Protein AF-A0A365T4R6-F1 (afdb_monomer)

Structure (mmCIF, N/CA/C/O backbone):
data_AF-A0A365T4R6-F1
#
_entry.id   AF-A0A365T4R6-F1
#
loop_
_atom_site.group_PDB
_atom_site.id
_atom_site.type_symbol
_atom_site.label_atom_id
_atom_site.label_alt_id
_atom_site.label_comp_id
_atom_site.label_asym_id
_atom_site.label_entity_id
_atom_site.label_seq_id
_atom_site.pdbx_PDB_ins_code
_atom_site.Cartn_x
_atom_site.Cartn_y
_atom_site.Cartn_z
_atom_site.occupancy
_atom_site.B_iso_or_equiv
_atom_site.auth_seq_id
_atom_site.auth_comp_id
_atom_site.auth_asym_id
_atom_site.auth_atom_id
_atom_site.pdbx_PDB_model_num
ATOM 1 N N . MET A 1 1 ? -22.643 12.247 -14.124 1.00 43.69 1 MET A N 1
ATOM 2 C CA . MET A 1 1 ? -21.397 11.846 -14.804 1.00 43.69 1 MET A CA 1
ATOM 3 C C . MET A 1 1 ? -21.036 10.498 -14.197 1.00 43.69 1 MET A C 1
ATOM 5 O O . MET A 1 1 ? -21.522 10.281 -13.088 1.00 43.69 1 MET A O 1
ATOM 9 N N . PRO A 1 2 ? -20.369 9.561 -14.893 1.00 51.09 2 PRO A N 1
ATOM 10 C CA . PRO A 1 2 ? -19.789 8.433 -14.162 1.00 51.09 2 PRO A CA 1
ATOM 11 C C . PRO A 1 2 ? -18.925 9.00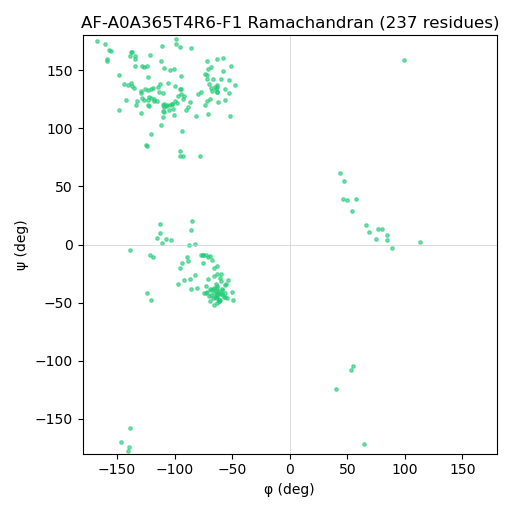8 -13.030 1.00 51.09 2 PRO A C 1
ATOM 13 O O . PRO A 1 2 ? -18.380 10.102 -13.190 1.00 51.09 2 PRO A O 1
ATOM 16 N N . SER A 1 3 ? -18.948 8.373 -11.867 1.00 62.91 3 SER A N 1
ATOM 17 C CA . SER A 1 3 ? -18.068 8.731 -10.763 1.00 62.91 3 SER A CA 1
ATOM 18 C C . SER A 1 3 ? -16.630 8.503 -11.218 1.00 62.91 3 SER A C 1
ATOM 20 O O . SER A 1 3 ? -16.310 7.429 -11.712 1.00 62.91 3 SER A O 1
ATOM 22 N N . GLU A 1 4 ? -15.808 9.548 -11.166 1.00 84.69 4 GLU A N 1
ATOM 23 C CA . GLU A 1 4 ? -14.372 9.439 -11.432 1.00 84.69 4 GLU A CA 1
ATOM 24 C C . GLU A 1 4 ? -13.727 8.833 -10.179 1.00 84.69 4 GLU A C 1
ATOM 26 O O . GLU A 1 4 ? -14.040 9.262 -9.065 1.00 84.69 4 GLU A O 1
ATOM 31 N N . THR A 1 5 ? -12.899 7.802 -10.365 1.00 95.81 5 THR A N 1
ATOM 32 C CA . THR A 1 5 ? -12.085 7.206 -9.300 1.00 95.81 5 THR A CA 1
ATOM 33 C C . THR A 1 5 ? -10.691 7.807 -9.409 1.00 95.81 5 THR A C 1
ATOM 35 O O . THR A 1 5 ? -10.061 7.702 -10.460 1.00 95.81 5 THR A O 1
ATOM 38 N N . GLU A 1 6 ? -10.210 8.448 -8.350 1.00 96.88 6 GLU A N 1
ATOM 39 C CA . GLU A 1 6 ? -8.909 9.126 -8.346 1.00 96.88 6 GLU A CA 1
ATOM 40 C C . GLU A 1 6 ? -8.033 8.575 -7.222 1.00 96.88 6 GLU A C 1
ATOM 42 O O . GLU A 1 6 ? -8.478 8.435 -6.084 1.00 96.88 6 GLU A O 1
ATOM 47 N N . LEU A 1 7 ? -6.781 8.265 -7.547 1.00 98.19 7 LEU A N 1
ATOM 48 C CA . LEU A 1 7 ? -5.735 7.918 -6.595 1.00 98.19 7 LEU A CA 1
ATOM 49 C C . LEU A 1 7 ? -4.843 9.135 -6.354 1.00 98.19 7 LEU A C 1
ATOM 51 O O . LEU A 1 7 ? -4.435 9.778 -7.315 1.00 98.19 7 LEU A O 1
ATOM 55 N N . GLU A 1 8 ? -4.481 9.416 -5.104 1.00 98.50 8 GLU A N 1
ATOM 56 C CA . GLU A 1 8 ? -3.468 10.420 -4.745 1.00 98.50 8 GLU A CA 1
ATOM 57 C C . GLU A 1 8 ? -2.302 9.745 -4.018 1.00 98.50 8 GLU A C 1
ATOM 59 O O . GLU A 1 8 ? -2.503 9.071 -3.005 1.00 98.50 8 GLU A O 1
ATOM 64 N N . TYR A 1 9 ? -1.086 9.908 -4.541 1.00 98.69 9 TYR A N 1
ATOM 65 C CA . TYR A 1 9 ? 0.110 9.234 -4.036 1.00 98.69 9 TYR A CA 1
ATOM 66 C C . TYR A 1 9 ? 0.874 10.094 -3.024 1.00 98.69 9 TYR A C 1
ATOM 68 O O . TYR A 1 9 ? 1.151 11.267 -3.268 1.00 98.69 9 TYR A O 1
ATOM 76 N N . TYR A 1 10 ? 1.271 9.502 -1.898 1.00 98.44 10 TYR A N 1
ATOM 77 C CA . TYR A 1 10 ? 1.966 10.187 -0.799 1.00 98.44 10 TYR A CA 1
ATOM 78 C C . TYR A 1 10 ? 3.436 9.761 -0.645 1.00 98.44 10 TYR A C 1
ATOM 80 O O . TYR A 1 10 ? 4.159 10.284 0.207 1.00 98.44 10 TYR A O 1
ATOM 88 N N . GLY A 1 11 ? 3.908 8.861 -1.509 1.00 97.44 11 GLY A N 1
ATOM 89 C CA . GLY A 1 11 ? 5.263 8.323 -1.481 1.00 97.44 11 GLY A CA 1
ATOM 90 C C . GLY A 1 11 ? 5.349 6.954 -0.809 1.00 97.44 11 GLY A C 1
ATOM 91 O O . GLY A 1 11 ? 4.503 6.568 -0.002 1.00 97.44 11 GLY A O 1
ATOM 92 N N . LEU A 1 12 ? 6.419 6.229 -1.137 1.00 96.81 12 LEU A N 1
ATOM 93 C CA . LEU A 1 12 ? 6.651 4.854 -0.709 1.00 96.81 12 LEU A CA 1
ATOM 94 C C . LEU A 1 12 ? 5.448 3.952 -1.051 1.00 96.81 12 LEU A C 1
ATOM 96 O O . LEU A 1 12 ? 5.225 3.668 -2.223 1.00 96.81 12 LEU A O 1
ATOM 100 N N . SER A 1 13 ? 4.671 3.521 -0.062 1.00 97.50 13 SER A N 1
ATOM 101 C CA . SER A 1 13 ? 3.485 2.673 -0.232 1.00 97.50 13 SER A CA 1
ATOM 102 C C . SER A 1 13 ? 2.180 3.364 0.177 1.00 97.50 13 SER A C 1
ATOM 104 O O . SER A 1 13 ? 1.127 2.733 0.161 1.00 97.50 13 SER A O 1
ATOM 106 N N . SER A 1 14 ? 2.239 4.655 0.520 1.00 98.56 14 SER A N 1
ATOM 107 C CA . SER A 1 14 ? 1.108 5.426 1.034 1.00 98.56 14 SER A CA 1
ATOM 108 C C . SER A 1 14 ? 0.351 6.122 -0.097 1.00 98.56 14 SER A C 1
ATOM 110 O O . SER A 1 14 ? 0.942 6.829 -0.920 1.00 98.56 14 SER A O 1
ATOM 112 N N . PHE A 1 15 ? -0.965 5.931 -0.147 1.00 98.81 15 PHE A N 1
ATOM 113 C CA . PHE A 1 15 ? -1.849 6.580 -1.119 1.00 98.81 15 PHE A CA 1
ATOM 114 C C . PHE A 1 15 ? -3.297 6.593 -0.628 1.00 98.81 15 PHE A C 1
ATOM 116 O O . PHE A 1 15 ? -3.693 5.777 0.207 1.00 98.81 15 PHE A O 1
ATOM 123 N N . SER A 1 16 ? -4.107 7.508 -1.158 1.00 98.75 16 SER A N 1
ATOM 124 C CA . SER A 1 16 ? -5.562 7.476 -0.986 1.00 98.75 16 SER A CA 1
ATOM 125 C C . SER A 1 16 ? -6.272 7.180 -2.298 1.00 98.75 16 SER A C 1
ATOM 127 O O . SER A 1 16 ? -5.707 7.374 -3.373 1.00 98.75 16 SER A O 1
ATOM 129 N N . ILE A 1 17 ? -7.507 6.692 -2.195 1.00 98.50 17 ILE A N 1
ATOM 130 C CA . ILE A 1 17 ? -8.412 6.524 -3.330 1.00 98.50 17 ILE A CA 1
ATOM 131 C C . ILE A 1 17 ? -9.734 7.198 -2.988 1.00 98.50 17 ILE A C 1
ATOM 133 O O . ILE A 1 17 ? -10.346 6.885 -1.966 1.00 98.50 17 ILE A O 1
ATOM 137 N N . GLU A 1 18 ? -10.187 8.093 -3.853 1.00 97.19 18 GLU A N 1
ATOM 138 C CA . GLU A 1 18 ? -11.506 8.708 -3.789 1.00 97.19 18 GLU A CA 1
ATOM 139 C C . GLU A 1 18 ? -12.420 8.046 -4.827 1.00 97.19 18 GLU A C 1
ATOM 141 O O . GLU A 1 18 ? -12.139 8.071 -6.026 1.00 97.19 18 GLU A O 1
ATOM 146 N N . HIS A 1 19 ? -13.526 7.454 -4.369 1.00 96.06 19 HIS A N 1
ATOM 147 C CA . HIS A 1 19 ? -14.593 6.928 -5.219 1.00 96.06 19 HIS A CA 1
ATOM 148 C C . HIS A 1 19 ? -15.955 7.373 -4.684 1.00 96.06 19 HIS A C 1
ATOM 150 O O . HIS A 1 19 ? -16.340 7.055 -3.561 1.00 96.06 19 HIS A O 1
ATOM 156 N N . GLU A 1 20 ? -16.716 8.103 -5.498 1.00 91.88 20 GLU A N 1
ATOM 157 C CA . GLU A 1 20 ? -18.012 8.673 -5.110 1.00 91.88 20 GLU A CA 1
ATOM 158 C C . GLU A 1 20 ? -17.958 9.548 -3.846 1.00 91.88 20 GLU A C 1
ATOM 160 O O . GLU A 1 20 ? -17.565 10.708 -3.924 1.00 91.88 20 GLU A O 1
ATOM 165 N N . ASN A 1 21 ? -18.430 9.035 -2.707 1.00 90.38 21 ASN A N 1
ATOM 166 C CA . ASN A 1 21 ? -18.401 9.733 -1.419 1.00 90.38 21 ASN A CA 1
ATOM 167 C C . ASN A 1 21 ? -17.445 9.055 -0.431 1.00 90.38 21 ASN A C 1
ATOM 169 O O . ASN A 1 21 ? -17.456 9.425 0.740 1.00 90.38 21 ASN A O 1
ATOM 173 N N . THR A 1 22 ? -16.652 8.094 -0.908 1.00 96.06 22 THR A N 1
ATOM 174 C CA . THR A 1 22 ? -15.808 7.243 -0.084 1.00 96.06 22 THR A CA 1
ATOM 175 C C . THR A 1 22 ? -14.343 7.477 -0.368 1.00 96.06 22 THR A C 1
ATOM 177 O O . THR A 1 22 ? -13.875 7.355 -1.500 1.00 96.06 22 THR A O 1
ATOM 180 N N . ARG A 1 23 ? -13.619 7.818 0.700 1.00 98.19 23 ARG A N 1
ATOM 181 C CA . ARG A 1 23 ? -12.174 8.023 0.690 1.00 98.19 23 ARG A CA 1
ATOM 182 C C . ARG A 1 23 ? -11.504 6.885 1.447 1.00 98.19 23 ARG A C 1
ATOM 184 O O . ARG A 1 23 ? -11.694 6.731 2.658 1.00 98.19 23 ARG A O 1
ATOM 191 N N . LEU A 1 24 ? -10.739 6.083 0.719 1.00 98.69 24 LEU A N 1
ATOM 192 C CA . LEU A 1 24 ? -9.891 5.027 1.257 1.00 98.69 24 LEU A CA 1
ATOM 193 C C . LEU A 1 24 ? -8.481 5.581 1.461 1.00 98.69 24 LEU A C 1
ATOM 195 O O . LEU A 1 24 ? -8.011 6.380 0.655 1.00 98.69 24 LEU A O 1
ATOM 199 N N . LEU A 1 25 ? -7.789 5.132 2.500 1.00 98.88 25 LEU A N 1
ATOM 200 C CA . LEU A 1 25 ? -6.374 5.418 2.727 1.00 98.88 25 LEU A CA 1
ATOM 201 C C . LEU A 1 25 ? -5.619 4.104 2.910 1.00 98.88 25 LEU A C 1
ATOM 203 O O . LEU A 1 25 ? -6.074 3.231 3.645 1.00 98.88 25 LEU A O 1
ATOM 207 N N . VAL A 1 26 ? -4.478 3.953 2.253 1.00 98.94 26 VAL A N 1
ATOM 208 C CA . VAL A 1 26 ? -3.687 2.722 2.274 1.00 98.94 26 VAL A CA 1
ATOM 209 C C . VAL A 1 26 ? -2.299 3.015 2.833 1.00 98.94 26 VAL A C 1
ATOM 211 O O . VAL A 1 26 ? -1.690 4.006 2.444 1.00 98.94 26 VAL A O 1
ATOM 214 N N . ASP A 1 27 ? -1.836 2.160 3.750 1.00 98.75 27 ASP A N 1
ATOM 215 C CA . ASP A 1 27 ? -0.492 2.165 4.348 1.00 98.75 27 ASP A CA 1
ATOM 216 C C . ASP A 1 27 ? 0.021 3.572 4.760 1.00 98.75 27 ASP A C 1
ATOM 218 O O . ASP A 1 27 ? 1.017 4.064 4.224 1.00 98.75 27 ASP A O 1
ATOM 222 N N . PRO A 1 28 ? -0.660 4.268 5.695 1.00 98.12 28 PRO A N 1
ATOM 223 C CA . PRO A 1 28 ? -0.487 5.703 5.909 1.00 98.12 28 PRO A CA 1
ATOM 224 C C . PRO A 1 28 ? 0.776 6.073 6.702 1.00 98.12 28 PRO A C 1
ATOM 226 O O . PRO A 1 28 ? 0.691 6.456 7.865 1.00 98.12 28 PRO A O 1
ATOM 229 N N . TRP A 1 29 ? 1.952 6.036 6.079 1.00 97.69 29 TRP A N 1
ATOM 230 C CA . TRP A 1 29 ? 3.171 6.659 6.615 1.00 97.69 29 TRP A CA 1
ATOM 231 C C . TRP A 1 29 ? 3.325 8.079 6.053 1.00 97.69 29 TRP A C 1
ATOM 233 O O . TRP A 1 29 ? 3.734 8.266 4.909 1.00 97.69 29 TRP A O 1
ATOM 243 N N . LEU A 1 30 ? 2.906 9.081 6.832 1.00 97.81 30 LEU A N 1
ATOM 244 C CA . LEU A 1 30 ? 2.581 10.425 6.341 1.00 97.81 30 LEU A CA 1
ATOM 245 C C . LEU A 1 30 ? 3.361 11.539 7.042 1.00 97.81 30 LEU A C 1
ATOM 247 O O . LEU A 1 30 ? 3.786 12.478 6.381 1.00 97.81 30 LEU A O 1
ATOM 251 N N . THR A 1 31 ? 3.538 11.481 8.364 1.00 96.81 31 THR A N 1
ATOM 252 C CA . THR A 1 31 ? 4.076 12.632 9.124 1.00 96.81 31 THR A CA 1
ATOM 253 C C . THR A 1 31 ? 5.582 12.585 9.375 1.00 96.81 31 THR A C 1
ATOM 255 O O . THR A 1 31 ? 6.198 13.609 9.673 1.00 96.81 31 THR A O 1
ATOM 258 N N . GLU A 1 32 ? 6.186 11.403 9.278 1.00 95.50 32 GLU A N 1
ATOM 259 C CA . GLU A 1 32 ? 7.628 11.201 9.438 1.00 95.50 32 GLU A CA 1
ATOM 260 C C . GLU A 1 32 ? 8.444 11.413 8.147 1.00 95.50 32 GLU A C 1
ATOM 262 O O . GLU A 1 32 ? 9.548 11.962 8.251 1.00 95.50 32 GLU A O 1
ATOM 267 N N . PRO A 1 33 ? 7.974 11.017 6.944 1.00 95.31 33 PRO A N 1
ATOM 268 C CA . PRO A 1 33 ? 8.766 11.182 5.731 1.00 95.31 33 PRO A CA 1
ATOM 269 C C . PRO A 1 33 ? 9.017 12.647 5.362 1.00 95.31 33 PRO A C 1
ATOM 271 O O . PRO A 1 33 ? 8.105 13.464 5.323 1.00 95.31 33 PRO A O 1
ATOM 274 N N . GLU A 1 34 ? 10.256 12.983 4.995 1.00 94.31 34 GLU A N 1
ATOM 275 C CA . GLU A 1 34 ? 10.647 14.368 4.673 1.00 94.31 34 GLU A CA 1
ATOM 276 C C . GLU A 1 34 ? 10.180 14.850 3.281 1.00 94.31 34 GLU A C 1
ATOM 278 O O . GLU A 1 34 ? 10.345 16.026 2.952 1.00 94.31 34 GLU A O 1
ATOM 283 N N . TRP A 1 35 ? 9.650 13.958 2.435 1.00 95.19 35 TRP A N 1
ATOM 284 C CA . TRP A 1 35 ? 9.220 14.277 1.063 1.00 95.19 35 TRP A CA 1
ATOM 285 C C . TRP A 1 35 ? 7.767 14.742 0.953 1.00 95.19 35 TRP A C 1
ATOM 287 O O . TRP A 1 35 ? 7.371 15.226 -0.107 1.00 95.19 35 TRP A O 1
ATOM 297 N N . ILE A 1 36 ? 6.986 14.610 2.022 1.00 95.31 36 ILE A N 1
ATOM 298 C CA . ILE A 1 36 ? 5.586 15.019 2.075 1.00 95.31 36 ILE A CA 1
ATOM 299 C C . ILE A 1 36 ? 5.375 16.016 3.221 1.00 95.31 36 ILE A C 1
ATOM 301 O O . ILE A 1 36 ? 6.023 15.937 4.259 1.00 95.31 36 ILE A O 1
ATOM 305 N N . ASP A 1 37 ? 4.495 16.994 3.003 1.00 95.12 37 ASP A N 1
ATOM 306 C CA . ASP A 1 37 ? 4.140 18.030 3.980 1.00 95.12 37 ASP A CA 1
ATOM 307 C C . ASP A 1 37 ? 2.619 18.017 4.167 1.00 95.12 37 ASP A C 1
ATOM 309 O O . ASP A 1 37 ? 1.889 18.717 3.464 1.00 95.12 37 ASP A O 1
ATOM 313 N N . VAL A 1 38 ? 2.151 17.143 5.061 1.00 96.50 38 VAL A N 1
ATOM 314 C CA . VAL A 1 38 ? 0.733 16.949 5.400 1.00 96.50 38 VAL A CA 1
ATOM 315 C C . VAL A 1 38 ? 0.546 16.878 6.912 1.00 96.50 38 VAL A C 1
ATOM 317 O O . VAL A 1 38 ? 1.446 16.479 7.655 1.00 96.50 38 VAL A O 1
ATOM 320 N N . GLU A 1 39 ? -0.644 17.236 7.382 1.00 97.50 39 GLU A N 1
ATOM 321 C CA . GLU A 1 39 ? -1.054 17.061 8.773 1.00 97.50 39 GLU A CA 1
ATOM 322 C C . GLU A 1 39 ? -2.112 15.953 8.879 1.00 97.50 39 GLU A C 1
ATOM 324 O O . GLU A 1 39 ? -2.923 15.749 7.981 1.00 97.50 39 GLU A O 1
ATOM 329 N N . ILE A 1 40 ? -2.187 15.268 10.027 1.00 98.44 40 ILE A N 1
ATOM 330 C CA . ILE A 1 40 ? -3.218 14.237 10.278 1.00 98.44 40 ILE A CA 1
ATOM 331 C C . ILE A 1 40 ? -4.645 14.767 10.032 1.00 98.44 40 ILE A C 1
ATOM 333 O O . ILE A 1 40 ? -5.531 14.021 9.619 1.00 98.44 40 ILE A O 1
ATOM 337 N N . SER A 1 41 ? -4.881 16.066 10.249 1.00 98.19 41 SER A N 1
ATOM 338 C CA . SER A 1 41 ? -6.177 16.703 9.998 1.00 98.19 41 SER A CA 1
ATOM 339 C C . SER A 1 41 ? -6.597 16.742 8.529 1.00 98.19 41 SER A C 1
ATOM 341 O O . SER A 1 41 ? -7.791 16.887 8.270 1.00 98.19 41 SER A O 1
ATOM 343 N N . ASP A 1 42 ? -5.665 16.596 7.586 1.00 98.00 42 ASP A N 1
ATOM 344 C CA . ASP A 1 42 ? -5.959 16.551 6.147 1.00 98.00 42 ASP A CA 1
ATOM 345 C C . ASP A 1 42 ? -6.662 15.242 5.734 1.00 98.00 42 ASP A C 1
ATOM 347 O O . ASP A 1 42 ? -7.202 15.134 4.632 1.00 98.00 42 ASP A O 1
ATOM 351 N N . PHE A 1 43 ? -6.703 14.266 6.647 1.00 98.44 43 PHE A N 1
ATOM 352 C CA . PHE A 1 43 ? -7.298 12.939 6.473 1.00 98.44 43 PHE A CA 1
ATOM 353 C C . PHE A 1 43 ? -8.545 12.732 7.350 1.00 98.44 43 PHE A C 1
ATOM 355 O O . PHE A 1 43 ? -8.961 11.603 7.602 1.00 98.44 43 PHE A O 1
ATOM 362 N N . ALA A 1 44 ? -9.153 13.814 7.853 1.00 98.38 44 ALA A N 1
ATOM 363 C CA . ALA A 1 44 ? -10.318 13.748 8.742 1.00 98.38 44 ALA A CA 1
ATOM 364 C C . ALA A 1 44 ? -11.606 13.228 8.068 1.00 98.38 44 ALA A C 1
ATOM 366 O O . ALA A 1 44 ? -12.577 12.930 8.759 1.00 98.38 44 ALA A O 1
ATOM 367 N N . ASP A 1 45 ? -11.627 13.152 6.740 1.00 98.00 45 ASP A N 1
ATOM 368 C CA . ASP A 1 45 ? -12.722 12.662 5.900 1.00 98.00 45 ASP A CA 1
ATOM 369 C C . ASP A 1 45 ? -12.487 11.243 5.348 1.00 98.00 45 ASP A C 1
ATOM 371 O O . ASP A 1 45 ? -13.316 10.743 4.592 1.00 98.00 45 ASP A O 1
ATOM 375 N N . VAL A 1 46 ? -11.390 10.580 5.732 1.00 98.62 46 VAL A N 1
ATOM 376 C CA . VAL A 1 46 ? -11.141 9.172 5.391 1.00 98.62 46 VAL A CA 1
ATOM 377 C C . VAL A 1 46 ? -12.211 8.286 6.033 1.00 98.62 46 VAL A C 1
ATOM 379 O O . VAL A 1 46 ? -12.476 8.384 7.228 1.00 98.62 46 VAL A O 1
ATOM 382 N N . GLU A 1 47 ? -12.816 7.391 5.253 1.00 98.50 47 GLU A N 1
ATOM 383 C CA . GLU A 1 47 ? -13.852 6.472 5.746 1.00 98.50 47 GLU A CA 1
ATOM 384 C C . GLU A 1 47 ? -13.283 5.092 6.097 1.00 98.50 47 GLU A C 1
ATOM 386 O O . GLU A 1 47 ? -13.736 4.448 7.051 1.00 98.50 47 GLU A O 1
ATOM 391 N N . CYS A 1 48 ? -12.272 4.639 5.349 1.00 98.69 48 CYS A N 1
ATOM 392 C CA . CYS A 1 48 ? -11.621 3.348 5.551 1.00 98.69 48 CYS A CA 1
ATOM 393 C C . CYS A 1 48 ? -10.101 3.455 5.403 1.00 98.69 48 CYS A C 1
ATOM 395 O O . CYS A 1 48 ? -9.602 4.101 4.485 1.00 98.69 48 CYS A O 1
ATOM 397 N N . ILE A 1 49 ? -9.373 2.766 6.279 1.00 98.94 49 ILE A N 1
ATOM 398 C CA . ILE A 1 49 ? -7.919 2.618 6.223 1.00 98.94 49 ILE A CA 1
ATOM 399 C C . ILE A 1 49 ? -7.589 1.150 5.961 1.00 98.94 49 ILE A C 1
ATOM 401 O O . ILE A 1 49 ? -8.154 0.266 6.604 1.00 98.94 49 ILE A O 1
ATOM 405 N N . PHE A 1 50 ? -6.654 0.884 5.058 1.00 98.94 50 PHE A N 1
ATOM 406 C CA . PHE A 1 50 ? -6.152 -0.450 4.747 1.00 98.94 50 PHE A CA 1
ATOM 407 C C . PHE A 1 50 ? -4.668 -0.519 5.072 1.00 98.94 50 PHE A C 1
ATOM 409 O O . PHE A 1 50 ? -3.892 0.297 4.586 1.00 98.94 50 PHE A O 1
ATOM 416 N N . VAL A 1 51 ? -4.278 -1.491 5.897 1.00 98.81 51 VAL A N 1
ATOM 417 C CA . VAL A 1 51 ? -2.877 -1.673 6.297 1.00 98.81 51 VAL A CA 1
ATOM 418 C C . VAL A 1 51 ? -2.418 -3.074 5.931 1.00 98.81 51 VAL A C 1
ATOM 420 O O . VAL A 1 51 ? -2.971 -4.063 6.428 1.00 98.81 51 VAL A O 1
ATOM 423 N N . THR A 1 52 ? -1.397 -3.156 5.084 1.00 98.62 52 THR A N 1
ATOM 424 C CA . THR A 1 52 ? -0.848 -4.410 4.557 1.00 98.62 52 THR A CA 1
ATOM 425 C C . THR A 1 52 ? -0.152 -5.234 5.633 1.00 98.62 52 THR A C 1
ATOM 427 O O . THR A 1 52 ? -0.322 -6.454 5.686 1.00 98.62 52 THR A O 1
ATOM 430 N N . HIS A 1 53 ? 0.644 -4.596 6.495 1.00 98.25 53 HIS A N 1
ATOM 431 C CA . HIS A 1 53 ? 1.380 -5.250 7.575 1.00 98.25 53 HIS A CA 1
ATOM 432 C C . HIS A 1 53 ? 1.968 -4.250 8.583 1.00 98.25 53 HIS A C 1
ATOM 434 O O . HIS A 1 53 ? 1.882 -3.041 8.410 1.00 98.25 53 HIS A O 1
ATOM 440 N N . GLY A 1 54 ? 2.567 -4.763 9.664 1.00 97.50 54 GLY A N 1
ATOM 441 C CA . GLY A 1 54 ? 3.005 -3.950 10.804 1.00 97.50 54 GLY A CA 1
ATOM 442 C C . GLY A 1 54 ? 4.385 -3.300 10.693 1.00 97.50 54 GLY A C 1
ATOM 443 O O . GLY A 1 54 ? 4.973 -3.005 11.733 1.00 97.50 54 GLY A O 1
ATOM 444 N N . ALA A 1 55 ? 4.944 -3.131 9.492 1.00 96.56 55 ALA A N 1
ATOM 445 C CA . ALA A 1 55 ? 6.176 -2.355 9.326 1.00 96.56 55 ALA A CA 1
ATOM 446 C C . ALA A 1 55 ? 5.905 -0.856 9.542 1.00 96.56 55 ALA A C 1
ATOM 448 O O . ALA A 1 55 ? 4.785 -0.390 9.341 1.00 96.56 55 ALA A O 1
ATOM 449 N N . TYR A 1 56 ? 6.905 -0.106 10.008 1.00 95.44 56 TYR A N 1
ATOM 450 C CA . TYR A 1 56 ? 6.730 1.293 10.432 1.00 95.44 56 TYR A CA 1
ATOM 451 C C . TYR A 1 56 ? 6.290 2.203 9.279 1.00 95.44 56 TYR A C 1
ATOM 453 O O . TYR A 1 56 ? 5.474 3.097 9.468 1.00 95.44 56 TYR A O 1
ATOM 461 N N . ASP A 1 57 ? 6.792 1.913 8.090 1.00 96.38 57 ASP A N 1
ATOM 462 C CA . ASP A 1 57 ? 6.590 2.594 6.820 1.00 96.38 57 ASP A CA 1
ATOM 463 C C . ASP A 1 57 ? 5.294 2.195 6.092 1.00 96.38 57 ASP A C 1
ATOM 465 O O . ASP A 1 57 ? 4.982 2.748 5.040 1.00 96.38 57 ASP A O 1
ATOM 469 N N . HIS A 1 58 ? 4.509 1.288 6.688 1.00 98.19 58 HIS A N 1
ATOM 470 C CA . HIS A 1 58 ? 3.168 0.908 6.232 1.00 98.19 58 HIS A CA 1
ATOM 471 C C . HIS A 1 58 ? 2.102 1.172 7.303 1.00 98.19 58 HIS A C 1
ATOM 473 O O . HIS A 1 58 ? 1.071 1.781 7.040 1.00 98.19 58 HIS A O 1
ATOM 479 N N . LEU A 1 59 ? 2.348 0.744 8.544 1.00 97.81 59 LEU A N 1
ATOM 480 C CA . LEU A 1 59 ? 1.463 1.009 9.677 1.00 97.81 59 LEU A CA 1
ATOM 481 C C . LEU A 1 59 ? 1.404 2.507 9.999 1.00 97.81 59 LEU A C 1
ATOM 483 O O . LEU A 1 59 ? 0.316 3.033 10.235 1.00 97.81 5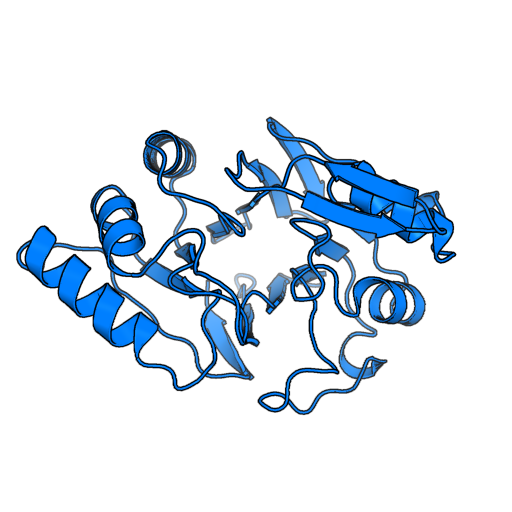9 LEU A O 1
ATOM 487 N N . GLY A 1 60 ? 2.562 3.172 10.020 1.00 97.31 60 GLY A N 1
ATOM 488 C CA . GLY A 1 60 ? 2.712 4.619 10.141 1.00 97.31 60 GLY A CA 1
ATOM 489 C C . GLY A 1 60 ? 1.750 5.297 11.118 1.00 97.31 60 GLY A C 1
ATOM 490 O O . GLY A 1 60 ? 1.644 4.949 12.296 1.00 97.31 60 GLY A O 1
ATOM 491 N N . ASP A 1 61 ? 1.026 6.276 10.591 1.00 98.50 61 ASP A N 1
ATOM 492 C CA . ASP A 1 61 ? 0.104 7.165 11.284 1.00 98.50 61 ASP A CA 1
ATOM 493 C C . ASP A 1 61 ? -1.317 6.585 11.435 1.00 98.50 61 ASP A C 1
ATOM 495 O O . ASP A 1 61 ? -2.242 7.312 11.808 1.00 98.50 61 ASP A O 1
ATOM 499 N N . THR A 1 62 ? -1.520 5.284 11.180 1.00 98.75 62 THR A N 1
ATOM 500 C CA . THR A 1 62 ? -2.851 4.640 11.161 1.00 98.75 62 THR A CA 1
ATOM 501 C C . THR A 1 62 ? -3.690 4.974 12.390 1.00 98.75 62 THR A C 1
ATOM 503 O O . THR A 1 62 ? -4.852 5.343 12.245 1.00 98.75 62 THR A O 1
ATOM 506 N N . VAL A 1 63 ? -3.122 4.876 13.600 1.00 98.50 63 VAL A N 1
ATOM 507 C CA . VAL A 1 63 ? -3.856 5.175 14.844 1.00 98.50 63 VAL A CA 1
ATOM 508 C C . VAL A 1 63 ? -4.329 6.629 14.856 1.00 98.50 63 VAL A C 1
ATOM 510 O O . VAL A 1 63 ? -5.505 6.885 15.095 1.00 98.50 63 VAL A O 1
ATOM 513 N N . ALA A 1 64 ? -3.446 7.576 14.536 1.00 98.56 64 ALA A N 1
ATOM 514 C CA . ALA A 1 64 ? -3.763 9.001 14.570 1.00 98.56 64 ALA A CA 1
ATOM 515 C C . ALA A 1 64 ? -4.821 9.387 13.522 1.00 98.56 64 ALA A C 1
ATOM 517 O O . ALA A 1 64 ? -5.746 10.149 13.825 1.00 98.56 64 ALA A O 1
ATOM 518 N N . VAL A 1 65 ? -4.721 8.838 12.305 1.00 98.81 65 VAL A N 1
ATOM 519 C CA . VAL A 1 65 ? -5.720 9.060 11.250 1.00 98.81 65 VAL A CA 1
ATOM 520 C C . VAL A 1 65 ? -7.057 8.430 11.636 1.00 98.81 65 VAL A C 1
ATOM 522 O O . VAL A 1 65 ? -8.091 9.093 11.540 1.00 98.81 65 VAL A O 1
ATOM 525 N N . ALA A 1 66 ? -7.054 7.192 12.134 1.00 98.75 66 ALA A N 1
ATOM 526 C CA . ALA A 1 66 ? -8.256 6.483 12.568 1.00 98.75 66 ALA A CA 1
ATOM 527 C C . ALA A 1 66 ? -8.973 7.204 13.724 1.00 98.75 66 ALA A C 1
ATOM 529 O O . ALA A 1 66 ? -10.196 7.325 13.706 1.00 98.75 66 ALA A O 1
ATOM 530 N N . GLU A 1 67 ? -8.244 7.731 14.711 1.00 98.44 67 GLU A N 1
ATOM 531 C CA . GLU A 1 67 ? -8.828 8.520 15.805 1.00 98.44 67 GLU A CA 1
ATOM 532 C C . GLU A 1 67 ? -9.432 9.845 15.319 1.00 98.44 67 GLU A C 1
ATOM 534 O O . GLU A 1 67 ? -10.467 10.284 15.826 1.00 98.44 67 GLU A O 1
ATOM 539 N N . THR A 1 68 ? -8.786 10.485 14.342 1.00 98.38 68 THR A N 1
ATOM 540 C CA . THR A 1 68 ? -9.200 11.792 13.813 1.00 98.38 68 THR A CA 1
ATOM 541 C C . THR A 1 68 ? -10.441 11.688 12.927 1.00 98.38 68 THR A C 1
ATOM 543 O O . THR A 1 68 ? -11.337 12.527 13.027 1.00 98.38 68 THR A O 1
ATOM 546 N N . SER A 1 69 ? -10.500 10.660 12.083 1.00 98.50 69 SER A N 1
ATOM 547 C CA . SER A 1 69 ? -11.568 10.444 11.098 1.00 98.50 69 SER A CA 1
ATOM 548 C C . SER A 1 69 ? -12.723 9.581 11.618 1.00 98.50 69 SER A C 1
ATOM 550 O O . SER A 1 69 ? -13.871 9.753 11.214 1.00 98.50 69 SER A O 1
ATOM 552 N N . GLY A 1 70 ? -12.441 8.649 12.534 1.00 98.38 70 GLY A N 1
ATOM 553 C CA . GLY A 1 70 ? -13.357 7.561 12.879 1.00 98.38 70 GLY A CA 1
ATOM 554 C C . GLY A 1 70 ? -13.395 6.429 11.841 1.00 98.38 70 GLY A C 1
ATOM 555 O O . GLY A 1 70 ? -14.302 5.597 11.904 1.00 98.38 70 GLY A O 1
ATOM 556 N N . ALA A 1 71 ? -12.441 6.390 10.903 1.00 98.56 71 ALA A N 1
ATOM 557 C CA . ALA A 1 71 ? -12.380 5.415 9.816 1.00 98.56 71 ALA A CA 1
ATOM 558 C C . ALA A 1 71 ? -12.284 3.965 10.303 1.00 98.56 71 ALA A C 1
ATOM 560 O O . ALA A 1 71 ? -11.545 3.666 11.242 1.00 98.56 71 ALA A O 1
ATOM 561 N N . ARG A 1 72 ? -12.950 3.032 9.618 1.00 98.62 72 ARG A N 1
ATOM 562 C CA . ARG A 1 72 ? -12.733 1.593 9.857 1.00 98.62 72 ARG A CA 1
ATOM 563 C C . ARG A 1 72 ? -11.347 1.195 9.355 1.00 98.62 72 ARG A C 1
ATOM 565 O O . ARG A 1 72 ? -10.957 1.607 8.270 1.00 98.62 72 ARG A O 1
ATOM 572 N N . VAL A 1 73 ? -10.618 0.378 10.108 1.00 98.88 73 VAL A N 1
ATOM 573 C CA . VAL A 1 73 ? -9.272 -0.082 9.740 1.00 98.88 73 VAL A CA 1
ATOM 574 C C . VAL A 1 73 ? -9.303 -1.563 9.392 1.00 98.88 73 VAL A C 1
ATOM 576 O O . VAL A 1 73 ? -9.642 -2.382 10.241 1.00 98.88 73 VAL A O 1
ATOM 579 N N . PHE A 1 74 ? -8.921 -1.915 8.169 1.00 98.88 74 PHE A N 1
ATOM 580 C CA . PHE A 1 74 ? -8.842 -3.286 7.671 1.00 98.88 74 PHE A CA 1
ATOM 581 C C . PHE A 1 74 ? -7.391 -3.733 7.616 1.00 98.88 74 PHE A C 1
ATOM 583 O O . PHE A 1 74 ? -6.566 -3.139 6.920 1.00 98.88 74 PHE A O 1
ATOM 590 N N . THR A 1 75 ? -7.065 -4.788 8.355 1.00 98.75 75 THR A N 1
ATOM 591 C CA . THR A 1 75 ? -5.688 -5.278 8.420 1.00 98.75 75 THR A CA 1
ATOM 592 C C . THR A 1 75 ? -5.609 -6.722 8.909 1.00 98.75 75 THR A C 1
ATOM 594 O O . THR A 1 75 ? -6.599 -7.333 9.328 1.00 98.75 75 THR A O 1
ATOM 597 N N . GLU A 1 76 ? -4.410 -7.287 8.845 1.00 98.19 76 GLU A N 1
ATOM 598 C CA . GLU A 1 76 ? -4.119 -8.629 9.323 1.00 98.19 76 GLU A CA 1
ATOM 599 C C . GLU A 1 76 ? -4.204 -8.727 10.865 1.00 98.19 76 GLU A C 1
ATOM 601 O O . GLU A 1 76 ? -4.003 -7.734 11.573 1.00 98.19 76 GLU A O 1
ATOM 606 N N . PRO A 1 77 ? -4.520 -9.910 11.432 1.00 97.81 77 PRO A N 1
ATOM 607 C CA . PRO A 1 77 ? -4.855 -10.043 12.850 1.00 97.81 77 PRO A CA 1
ATOM 608 C C . PRO A 1 77 ? -3.815 -9.517 13.852 1.00 97.81 77 PRO A C 1
ATOM 610 O O . PRO A 1 77 ? -4.212 -9.023 14.904 1.00 97.81 77 PRO A O 1
ATOM 613 N N . ALA A 1 78 ? -2.514 -9.619 13.568 1.00 97.50 78 ALA A N 1
ATOM 614 C CA . ALA A 1 78 ? -1.473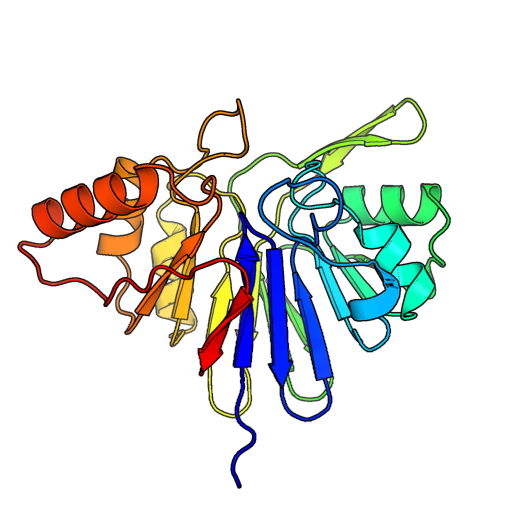 -9.156 14.480 1.00 97.50 78 ALA A CA 1
ATOM 615 C C . ALA A 1 78 ? -1.398 -7.622 14.534 1.00 97.50 78 ALA A C 1
ATOM 617 O O . ALA A 1 78 ? -1.304 -7.068 15.631 1.00 97.50 78 ALA A O 1
ATOM 618 N N . VAL A 1 79 ? -1.501 -6.933 13.390 1.00 98.31 79 VAL A N 1
ATOM 619 C CA . VAL A 1 79 ? -1.644 -5.465 13.355 1.00 98.31 79 VAL A CA 1
ATOM 620 C C . VAL A 1 79 ? -2.946 -5.044 14.023 1.00 98.31 79 VAL A C 1
ATOM 622 O O . VAL A 1 79 ? -2.937 -4.135 14.843 1.00 98.31 79 VAL A O 1
ATOM 625 N N . ALA A 1 80 ? -4.052 -5.739 13.759 1.00 98.19 80 ALA A N 1
ATOM 626 C CA . ALA A 1 80 ? -5.332 -5.425 14.385 1.00 98.19 80 ALA A CA 1
ATOM 627 C C . ALA A 1 80 ? -5.276 -5.506 15.921 1.00 98.19 80 ALA A C 1
ATOM 629 O O . ALA A 1 80 ? -5.807 -4.637 16.610 1.00 98.19 80 ALA A O 1
ATOM 630 N N . ASP A 1 81 ? -4.618 -6.532 16.467 1.00 96.88 81 ASP A N 1
ATOM 631 C CA . ASP A 1 81 ? -4.419 -6.660 17.913 1.00 96.88 81 ASP A CA 1
ATOM 632 C C . ASP A 1 81 ? -3.554 -5.514 18.463 1.00 96.88 81 ASP A C 1
ATOM 634 O O . ASP A 1 81 ? -3.877 -4.954 19.508 1.00 96.88 81 ASP A O 1
ATOM 638 N N . HIS A 1 82 ? -2.511 -5.107 17.734 1.00 97.81 82 HIS A N 1
ATOM 639 C CA . HIS A 1 82 ? -1.702 -3.944 18.097 1.00 97.81 82 HIS A CA 1
ATOM 640 C C . HIS A 1 82 ? -2.492 -2.634 18.088 1.00 97.81 82 HIS A C 1
ATOM 642 O O . HIS A 1 82 ? -2.404 -1.877 19.046 1.00 97.81 82 HIS A O 1
ATOM 648 N N . LEU A 1 83 ? -3.308 -2.386 17.064 1.00 98.25 83 LEU A N 1
ATOM 649 C CA . LEU A 1 83 ? -4.147 -1.191 16.975 1.00 98.25 83 LEU A CA 1
ATOM 650 C C . LEU A 1 83 ? -5.120 -1.072 18.157 1.00 98.25 83 LEU A C 1
ATOM 652 O O . LEU A 1 83 ? -5.326 0.015 18.696 1.00 98.25 83 LEU A O 1
ATOM 656 N N . VAL A 1 84 ? -5.696 -2.197 18.591 1.00 97.75 84 VAL A N 1
ATOM 657 C CA . VAL A 1 84 ? -6.550 -2.244 19.787 1.00 97.75 84 VAL A CA 1
ATOM 658 C C . VAL A 1 84 ? -5.736 -2.006 21.064 1.00 97.75 84 VAL A C 1
ATOM 660 O O . VAL A 1 84 ? -6.206 -1.298 21.955 1.00 97.75 84 VAL A O 1
ATOM 663 N N . ASP A 1 85 ? -4.521 -2.555 21.159 1.00 96.44 85 ASP A N 1
ATOM 664 C CA . ASP A 1 85 ? -3.607 -2.310 22.284 1.00 96.44 85 ASP A CA 1
ATOM 665 C C . ASP A 1 85 ? -3.164 -0.832 22.368 1.00 96.44 85 ASP A C 1
ATOM 667 O O . ASP A 1 85 ? -3.018 -0.305 23.474 1.00 96.44 85 ASP A O 1
ATOM 671 N N . GLU A 1 86 ? -3.018 -0.151 21.226 1.00 97.06 86 GLU A N 1
ATOM 672 C CA . GLU A 1 86 ? -2.729 1.291 21.129 1.00 97.06 86 GLU A CA 1
ATOM 673 C C . GLU A 1 86 ? -3.953 2.175 21.431 1.00 97.06 86 GLU A C 1
ATOM 675 O O . GLU A 1 86 ? -3.813 3.380 21.634 1.00 97.06 86 GLU A O 1
ATOM 680 N N . GLY A 1 87 ? -5.146 1.584 21.558 1.00 96.88 87 GLY A N 1
ATOM 681 C CA . GLY A 1 87 ? -6.340 2.256 22.073 1.00 96.88 87 GLY A CA 1
ATOM 682 C C . GLY A 1 87 ? -7.466 2.469 21.065 1.00 96.88 87 GLY A C 1
ATOM 683 O O . GLY A 1 87 ? -8.502 3.016 21.461 1.00 96.88 87 GLY A O 1
ATOM 684 N N . LEU A 1 88 ? -7.328 2.009 19.814 1.00 98.12 88 LEU A N 1
ATOM 685 C CA . LEU A 1 88 ? -8.446 2.057 18.872 1.00 98.12 88 LEU A CA 1
ATOM 686 C C . LEU A 1 88 ? -9.608 1.171 19.361 1.00 98.12 88 LEU A C 1
ATOM 688 O O . LEU A 1 88 ? -9.385 0.043 19.818 1.00 98.12 88 LEU A O 1
ATOM 692 N N . PRO A 1 89 ? -10.869 1.642 19.265 1.00 98.25 89 PRO A N 1
ATOM 693 C CA . PRO A 1 89 ? -12.031 0.824 19.583 1.00 98.25 89 PRO A CA 1
ATOM 694 C C . PRO A 1 89 ? -12.038 -0.463 18.758 1.00 98.25 89 PRO A C 1
ATOM 696 O O . PRO A 1 89 ? -11.870 -0.437 17.542 1.00 98.25 89 PRO A O 1
ATOM 699 N N . SER A 1 90 ? -12.291 -1.602 19.402 1.00 97.94 90 SER A N 1
ATOM 700 C CA . SER A 1 90 ? -12.292 -2.899 18.714 1.00 97.94 90 SER A CA 1
ATOM 701 C C . SER A 1 90 ? -13.315 -2.999 17.580 1.00 97.94 90 SER A C 1
ATOM 703 O O . SER A 1 90 ? -13.131 -3.784 16.661 1.00 97.94 90 SER A O 1
ATOM 705 N N . GLU A 1 91 ? -14.387 -2.208 17.639 1.00 97.50 91 GLU A N 1
ATOM 706 C CA . GLU A 1 91 ? -15.428 -2.114 16.616 1.00 97.50 91 GLU A CA 1
ATOM 707 C C . GLU A 1 91 ? -14.990 -1.317 15.378 1.00 97.50 91 GLU A C 1
ATOM 709 O O . GLU A 1 91 ? -15.652 -1.387 14.348 1.00 97.50 91 GLU A O 1
ATOM 714 N N . GLN A 1 92 ? -13.900 -0.553 15.485 1.00 98.19 92 GLN A N 1
ATOM 715 C CA . GLN A 1 92 ? -13.298 0.199 14.386 1.00 98.19 92 GLN A CA 1
ATOM 716 C C . GLN A 1 92 ? -12.271 -0.645 13.615 1.00 98.19 92 GLN A C 1
ATOM 718 O O . GLN A 1 92 ? -11.892 -0.273 12.510 1.00 98.19 92 GLN A O 1
ATOM 723 N N . VAL A 1 93 ? -11.829 -1.781 14.166 1.00 98.75 93 VAL A N 1
ATOM 724 C CA . VAL A 1 93 ? -10.764 -2.613 13.591 1.00 98.75 93 VAL A CA 1
ATOM 725 C C . VAL A 1 93 ? -11.331 -3.921 13.040 1.00 98.75 93 VAL A C 1
ATOM 727 O O . VAL A 1 93 ? -11.844 -4.767 13.775 1.00 98.75 93 VAL A O 1
ATOM 730 N N . GLU A 1 94 ? -11.176 -4.117 11.739 1.00 98.50 94 GLU A N 1
ATOM 731 C CA . GLU A 1 94 ? -11.617 -5.282 10.984 1.00 98.50 94 GLU A CA 1
ATOM 732 C C . GLU A 1 94 ? -10.425 -6.199 10.694 1.00 98.50 94 GLU A C 1
ATOM 734 O O . GLU A 1 94 ? -9.438 -5.814 10.063 1.00 98.50 94 GLU A O 1
ATOM 739 N N . ARG A 1 95 ? -10.520 -7.447 11.164 1.00 98.38 95 ARG A N 1
ATOM 740 C CA . ARG A 1 95 ? -9.485 -8.466 10.955 1.00 98.38 95 ARG A CA 1
ATOM 741 C C . ARG A 1 95 ? -9.749 -9.206 9.656 1.00 98.38 95 ARG A C 1
ATOM 743 O O . ARG A 1 95 ? -10.749 -9.918 9.560 1.00 98.38 95 ARG A O 1
ATOM 750 N N . VAL A 1 96 ? -8.819 -9.113 8.716 1.00 98.44 96 VAL A N 1
ATOM 751 C CA . VAL A 1 96 ? -8.922 -9.772 7.413 1.00 98.44 96 VAL A CA 1
ATOM 752 C C . VAL A 1 96 ? -7.715 -10.666 7.139 1.00 98.44 96 VAL A C 1
ATOM 754 O O . VAL A 1 96 ? -6.635 -10.480 7.695 1.00 98.44 96 VAL A O 1
ATOM 757 N N . ILE A 1 97 ? -7.910 -11.685 6.307 1.00 97.88 97 ILE A N 1
ATOM 758 C CA . ILE A 1 97 ? -6.862 -12.610 5.857 1.00 97.88 97 ILE A CA 1
ATOM 759 C C . ILE A 1 97 ? -7.019 -12.890 4.359 1.00 97.88 97 ILE A C 1
ATOM 761 O O . ILE A 1 97 ? -8.076 -12.626 3.787 1.00 97.88 97 ILE A O 1
ATOM 765 N N . TRP A 1 98 ? -5.995 -13.472 3.732 1.00 96.75 98 TRP A N 1
ATOM 766 C CA . TRP A 1 98 ? -6.019 -13.857 2.316 1.00 96.75 98 TRP A CA 1
ATOM 767 C C . TRP A 1 98 ? -7.290 -14.616 1.922 1.00 96.75 98 TRP A C 1
ATOM 769 O O . TRP A 1 98 ? -7.748 -15.517 2.633 1.00 96.75 98 TRP A O 1
ATOM 779 N N . GLY A 1 99 ? -7.842 -14.261 0.763 1.00 95.38 99 GLY A N 1
ATOM 780 C CA . GLY A 1 99 ? -9.068 -14.845 0.224 1.00 95.38 99 GLY A CA 1
ATOM 781 C C . GLY A 1 99 ? -10.352 -14.379 0.911 1.00 95.38 99 GLY A C 1
ATOM 782 O O . GLY A 1 99 ? -11.415 -14.914 0.611 1.00 95.38 99 GLY A O 1
ATOM 783 N N . ASN A 1 100 ? -10.287 -13.431 1.852 1.00 97.94 100 ASN A N 1
ATOM 784 C CA . ASN A 1 100 ? -11.477 -12.696 2.272 1.00 97.94 100 ASN A CA 1
ATOM 785 C C . ASN A 1 100 ? -11.905 -11.733 1.162 1.00 97.94 100 ASN A C 1
ATOM 787 O O . ASN A 1 100 ? -11.062 -11.141 0.492 1.00 97.94 100 ASN A O 1
ATOM 791 N N . GLU A 1 101 ? -13.217 -11.600 1.008 1.00 97.75 101 GLU A N 1
ATOM 792 C CA . GLU A 1 101 ? -13.884 -10.720 0.051 1.00 97.75 101 GLU A CA 1
ATOM 793 C C . GLU A 1 101 ? -15.048 -10.040 0.773 1.00 97.75 101 GLU A C 1
ATOM 795 O O . GLU A 1 101 ? -15.761 -10.690 1.552 1.00 97.75 101 GLU A O 1
ATOM 800 N N . PHE A 1 102 ? -15.213 -8.738 0.566 1.00 98.38 102 PHE A N 1
ATOM 801 C CA . PHE A 1 102 ? -16.280 -7.939 1.164 1.00 98.38 102 PHE A CA 1
ATOM 802 C C . PHE A 1 102 ? -16.528 -6.662 0.357 1.00 98.38 102 PHE A C 1
ATOM 804 O O . PHE A 1 102 ? -15.653 -6.209 -0.366 1.00 98.38 102 PHE A O 1
ATOM 811 N N . GLU A 1 103 ? -17.709 -6.070 0.527 1.00 97.81 103 GLU A N 1
ATOM 812 C CA . GLU A 1 103 ? -18.100 -4.808 -0.112 1.00 97.81 103 GLU A CA 1
ATOM 813 C C . GLU A 1 103 ? -18.085 -3.672 0.927 1.00 97.81 103 GLU A C 1
ATOM 815 O O . GLU A 1 103 ? -18.543 -3.856 2.065 1.00 97.81 103 GLU A O 1
ATOM 820 N N . ILE A 1 104 ? -17.585 -2.498 0.538 1.00 96.25 104 ILE A N 1
ATOM 821 C CA . ILE A 1 104 ? -17.673 -1.242 1.294 1.00 96.25 104 ILE A CA 1
ATOM 822 C C . ILE A 1 104 ? -18.217 -0.172 0.361 1.00 96.25 104 ILE A C 1
ATOM 824 O O . ILE A 1 104 ? -17.547 0.201 -0.591 1.00 96.25 104 ILE A O 1
ATOM 828 N N . ASP A 1 105 ? -19.424 0.319 0.637 1.00 93.31 105 ASP A N 1
ATOM 829 C CA . ASP A 1 105 ? -20.013 1.463 -0.071 1.00 93.31 105 ASP A CA 1
ATOM 830 C C . ASP A 1 105 ? -19.959 1.347 -1.611 1.00 93.31 105 ASP A C 1
ATOM 832 O O . ASP A 1 105 ? -19.761 2.323 -2.326 1.00 93.31 105 ASP A O 1
ATOM 836 N N . GLY A 1 106 ? -20.178 0.131 -2.129 1.00 93.94 106 GLY A N 1
ATOM 837 C CA . GLY A 1 106 ? -20.146 -0.167 -3.566 1.00 93.94 106 GLY A CA 1
ATOM 838 C C . GLY A 1 106 ? -18.757 -0.461 -4.146 1.00 93.94 106 GLY A C 1
ATOM 839 O O . GLY A 1 106 ? -18.639 -0.574 -5.363 1.00 93.94 106 GLY A O 1
ATOM 840 N N . ILE A 1 107 ? -17.738 -0.591 -3.294 1.00 97.31 107 ILE A N 1
ATOM 841 C CA . ILE A 1 107 ? -16.371 -0.994 -3.635 1.00 97.31 107 ILE A CA 1
ATOM 842 C C . ILE A 1 107 ? -16.182 -2.440 -3.181 1.00 97.31 107 ILE A C 1
ATOM 844 O O . ILE A 1 107 ? -16.240 -2.731 -1.981 1.00 97.31 107 ILE A O 1
ATOM 848 N N . ASP A 1 108 ? -15.955 -3.346 -4.125 1.00 98.00 108 ASP A N 1
ATOM 849 C CA . ASP A 1 108 ? -15.608 -4.729 -3.822 1.00 98.00 108 ASP A CA 1
ATOM 850 C C . ASP A 1 108 ? -14.119 -4.804 -3.456 1.00 98.00 108 ASP A C 1
ATOM 852 O O . ASP A 1 108 ? -13.252 -4.273 -4.149 1.00 98.00 108 ASP A O 1
ATOM 856 N N . VAL A 1 109 ? -13.809 -5.444 -2.328 1.00 98.38 109 VAL A N 1
ATOM 857 C CA . VAL A 1 109 ? -12.443 -5.584 -1.817 1.00 98.38 109 VAL A CA 1
ATOM 858 C C . VAL A 1 109 ? -12.104 -7.052 -1.648 1.00 98.38 109 VAL A C 1
ATOM 860 O O . VAL A 1 109 ? -12.789 -7.786 -0.928 1.00 98.38 109 VAL A O 1
ATOM 863 N N . ARG A 1 110 ? -10.989 -7.471 -2.245 1.00 97.81 110 ARG A N 1
ATOM 864 C CA . ARG A 1 110 ? -10.422 -8.811 -2.094 1.00 97.81 110 ARG A CA 1
ATOM 865 C C . ARG A 1 110 ? -9.030 -8.749 -1.481 1.00 97.81 110 ARG A C 1
ATOM 867 O O . ARG A 1 110 ? -8.181 -7.961 -1.886 1.00 97.81 110 ARG A O 1
ATOM 874 N N . ILE A 1 111 ? -8.785 -9.623 -0.507 1.00 97.88 111 ILE A N 1
ATOM 875 C CA . ILE A 1 111 ? -7.506 -9.698 0.204 1.00 97.88 111 ILE A CA 1
ATOM 876 C C . ILE A 1 111 ? -6.585 -10.720 -0.456 1.00 97.88 111 ILE A C 1
ATOM 878 O O . ILE A 1 111 ? -6.935 -11.897 -0.603 1.00 97.88 111 ILE A O 1
ATOM 882 N N . LEU A 1 112 ? -5.385 -10.274 -0.808 1.00 96.25 112 LEU A N 1
ATOM 883 C CA . LEU A 1 112 ? -4.443 -10.978 -1.675 1.00 96.25 112 LEU A CA 1
ATOM 884 C C . LEU A 1 112 ? -3.296 -11.602 -0.881 1.00 96.25 112 LEU A C 1
ATOM 886 O O . LEU A 1 112 ? -2.904 -11.070 0.158 1.00 96.25 112 LEU A O 1
ATOM 890 N N . GLU A 1 113 ? -2.742 -12.715 -1.380 1.00 96.50 113 GLU A N 1
ATOM 891 C CA . GLU A 1 113 ? -1.506 -13.281 -0.823 1.00 96.50 113 GLU A CA 1
ATOM 892 C C . GLU A 1 113 ? -0.326 -12.347 -1.101 1.00 96.50 113 GLU A C 1
ATOM 894 O O . GLU A 1 113 ? -0.095 -11.949 -2.241 1.00 96.50 113 GLU A O 1
ATOM 899 N N . THR A 1 114 ? 0.462 -12.081 -0.060 1.00 96.31 114 THR A N 1
ATOM 900 C CA . THR A 1 114 ? 1.650 -11.226 -0.112 1.00 96.31 114 THR A CA 1
ATOM 901 C C . THR A 1 114 ? 2.801 -11.943 0.588 1.00 96.31 114 THR A C 1
ATOM 903 O O . THR A 1 114 ? 2.693 -12.361 1.745 1.00 96.31 114 THR A O 1
ATOM 906 N N . ARG A 1 115 ? 3.927 -12.139 -0.113 1.00 96.25 115 ARG A N 1
ATOM 907 C CA . ARG A 1 115 ? 5.060 -12.931 0.396 1.00 96.25 115 ARG A CA 1
ATOM 908 C C . ARG A 1 115 ? 6.116 -12.065 1.053 1.00 96.25 115 ARG A C 1
ATOM 910 O O . ARG A 1 115 ? 7.174 -11.810 0.473 1.00 96.25 115 ARG A O 1
ATOM 917 N N . HIS A 1 116 ? 5.827 -11.705 2.297 1.00 95.44 116 HIS A N 1
ATOM 918 C CA . HIS A 1 116 ? 6.687 -10.915 3.172 1.00 95.44 116 HIS A CA 1
ATOM 919 C C . HIS A 1 116 ? 6.511 -11.343 4.642 1.00 95.44 116 HIS A C 1
ATOM 921 O O . HIS A 1 116 ? 5.906 -12.380 4.926 1.00 95.44 116 HIS A O 1
ATOM 927 N N . LEU A 1 117 ? 7.064 -10.585 5.591 1.00 92.12 117 LEU A N 1
ATOM 928 C CA . LEU A 1 117 ? 6.923 -10.820 7.029 1.00 92.12 117 LEU A CA 1
ATOM 929 C C . LEU A 1 117 ? 6.324 -9.592 7.718 1.00 92.12 117 LEU A C 1
ATOM 931 O O . LEU A 1 117 ? 6.954 -8.546 7.759 1.00 92.12 117 LEU A O 1
ATOM 935 N N . SER A 1 118 ? 5.162 -9.748 8.354 1.00 94.62 118 SER A N 1
ATOM 936 C CA . SER A 1 118 ? 4.700 -8.785 9.358 1.00 94.62 118 SER A CA 1
ATOM 937 C C . SER A 1 118 ? 5.408 -9.151 10.658 1.00 94.62 118 SER A C 1
ATOM 939 O O . SER A 1 118 ? 5.181 -10.243 11.192 1.00 94.62 118 SER A O 1
AT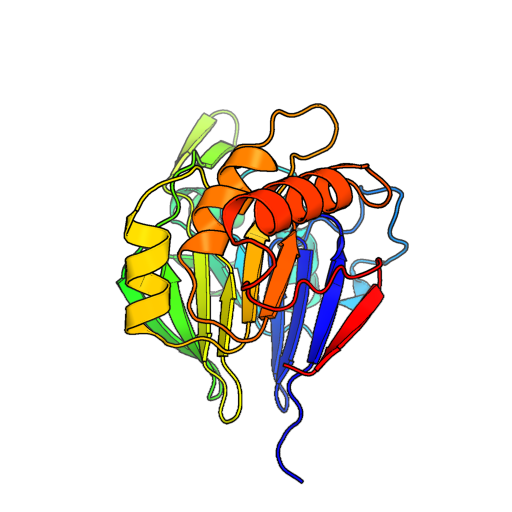OM 941 N N . TYR A 1 119 ? 6.335 -8.317 11.127 1.00 94.12 119 TYR A N 1
ATOM 942 C CA . TYR A 1 119 ? 7.067 -8.546 12.372 1.00 94.12 119 TYR A CA 1
ATOM 943 C C . TYR A 1 119 ? 7.435 -7.230 13.044 1.00 94.12 119 TYR A C 1
ATOM 945 O O . TYR A 1 119 ? 8.239 -6.463 12.523 1.00 94.12 119 TYR A O 1
ATOM 953 N N . PHE A 1 120 ? 6.886 -6.999 14.231 1.00 95.38 120 PHE A N 1
ATOM 954 C CA . PHE A 1 120 ? 7.022 -5.721 14.918 1.00 95.38 120 PHE A CA 1
ATOM 955 C C . PHE A 1 120 ? 6.822 -5.876 16.430 1.00 95.38 120 PHE A C 1
ATOM 957 O O . PHE A 1 120 ? 6.425 -6.936 16.932 1.00 95.38 120 PHE A O 1
ATOM 964 N N . GLU A 1 121 ? 7.169 -4.833 17.182 1.00 94.31 121 GLU A N 1
ATOM 965 C CA . GLU A 1 121 ? 6.991 -4.794 18.633 1.00 94.31 121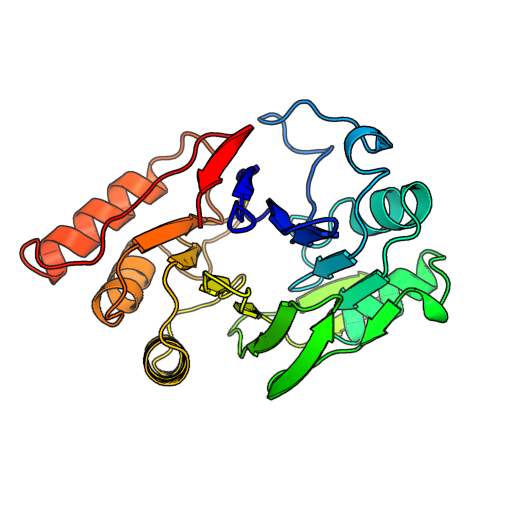 GLU A CA 1
ATOM 966 C C . GLU A 1 121 ? 5.662 -4.115 18.981 1.00 94.31 121 GLU A C 1
ATOM 968 O O . GLU A 1 121 ? 5.382 -3.018 18.519 1.00 94.31 121 GLU A O 1
ATOM 973 N N . SER A 1 122 ? 4.858 -4.757 19.827 1.00 93.62 122 SER A N 1
ATOM 974 C CA . SER A 1 122 ? 3.608 -4.216 20.374 1.00 93.62 122 SER A CA 1
ATOM 975 C C . SER A 1 122 ? 3.571 -4.506 21.868 1.00 93.62 122 SER A C 1
ATOM 977 O O . SER A 1 122 ? 3.906 -5.616 22.271 1.00 93.62 122 SER A O 1
ATOM 979 N N . ALA A 1 123 ? 3.211 -3.541 22.717 1.00 88.06 123 ALA A N 1
ATOM 980 C CA . ALA A 1 123 ? 3.028 -3.742 24.162 1.00 88.06 123 ALA A CA 1
ATOM 981 C C . ALA A 1 123 ? 4.148 -4.552 24.884 1.00 88.06 123 ALA A C 1
ATOM 983 O O . ALA A 1 123 ? 3.883 -5.331 25.803 1.00 88.06 123 ALA A O 1
ATOM 984 N N . ASN A 1 124 ? 5.423 -4.344 24.519 1.00 89.38 124 ASN A N 1
ATOM 985 C CA . ASN A 1 124 ? 6.609 -5.080 25.014 1.00 89.38 124 ASN A CA 1
ATOM 986 C C . ASN A 1 124 ? 6.695 -6.571 24.620 1.00 89.38 124 ASN A C 1
ATOM 988 O O . ASN A 1 124 ? 7.461 -7.334 25.216 1.00 89.38 124 ASN A O 1
ATOM 992 N N . GLN A 1 125 ? 5.932 -6.999 23.622 1.00 94.00 125 GLN A N 1
ATOM 993 C CA . GLN A 1 125 ? 6.023 -8.308 22.986 1.00 94.00 125 GLN A CA 1
ATOM 994 C C . GLN A 1 125 ? 6.292 -8.149 21.488 1.00 94.00 125 GLN A C 1
ATOM 996 O O . GLN A 1 125 ? 6.139 -7.074 20.919 1.00 94.00 125 GLN A O 1
ATOM 1001 N N . ARG A 1 126 ? 6.734 -9.232 20.850 1.00 95.38 126 ARG A N 1
ATOM 1002 C CA . ARG A 1 126 ? 6.895 -9.291 19.397 1.00 95.38 126 ARG A CA 1
ATOM 1003 C C . ARG A 1 126 ? 5.704 -9.998 18.803 1.00 95.38 126 ARG A C 1
ATOM 1005 O O . ARG A 1 126 ? 5.434 -11.140 19.183 1.00 95.38 126 ARG A O 1
ATOM 1012 N N . LEU A 1 127 ? 5.037 -9.319 17.888 1.00 95.94 127 LEU A N 1
ATOM 1013 C CA . LEU A 1 127 ? 3.966 -9.885 17.098 1.00 95.94 127 LEU A CA 1
ATOM 1014 C C . LEU A 1 127 ? 4.505 -10.261 15.725 1.00 95.94 127 LEU A C 1
ATOM 1016 O O . LEU A 1 127 ? 5.489 -9.703 15.238 1.00 95.94 127 LEU A O 1
ATOM 1020 N N . SER A 1 128 ? 3.881 -11.270 15.133 1.00 95.62 128 SER A N 1
ATOM 1021 C CA . SER A 1 128 ? 4.126 -11.624 13.749 1.00 95.62 128 SER A CA 1
ATOM 1022 C C . SER A 1 128 ? 2.833 -12.084 13.108 1.00 95.62 128 SER A C 1
ATOM 1024 O O . SER A 1 128 ? 2.066 -12.821 13.732 1.00 95.62 128 SER A O 1
ATOM 1026 N N . GLY A 1 129 ? 2.621 -11.648 11.877 1.00 93.69 129 GLY A N 1
ATOM 1027 C CA . GLY A 1 129 ? 1.416 -11.901 11.108 1.00 93.69 129 GLY A CA 1
ATOM 1028 C C . GLY A 1 129 ? 1.727 -12.201 9.650 1.00 93.69 129 GLY A C 1
ATOM 1029 O O . GLY A 1 129 ? 2.888 -12.330 9.247 1.00 93.69 129 GLY A O 1
ATOM 1030 N N . MET A 1 130 ? 0.667 -12.332 8.863 1.00 93.75 130 MET A N 1
ATOM 1031 C CA . MET A 1 130 ? 0.758 -12.543 7.422 1.00 93.75 130 MET A CA 1
ATOM 1032 C C . MET A 1 130 ? 0.483 -11.207 6.735 1.00 93.75 130 MET A C 1
ATOM 1034 O O . MET A 1 130 ? -0.631 -10.712 6.884 1.00 93.75 130 MET A O 1
ATOM 1038 N N . PRO A 1 131 ? 1.451 -10.627 6.007 1.00 96.94 131 PRO A N 1
ATOM 1039 C CA . PRO A 1 131 ? 1.194 -9.456 5.181 1.00 96.94 131 PRO A CA 1
ATOM 1040 C C . PRO A 1 131 ? 0.112 -9.740 4.153 1.00 96.94 131 PRO A C 1
ATOM 1042 O O . PRO A 1 131 ? -0.019 -10.875 3.688 1.00 96.94 131 PRO A O 1
ATOM 1045 N N . ILE A 1 132 ? -0.642 -8.717 3.792 1.00 98.25 132 ILE A N 1
ATOM 1046 C CA . ILE A 1 132 ? -1.743 -8.807 2.837 1.00 98.25 132 ILE A CA 1
ATOM 1047 C C . ILE A 1 132 ? -1.591 -7.753 1.743 1.00 98.25 132 ILE A C 1
ATOM 1049 O O . ILE A 1 132 ? -0.997 -6.706 1.976 1.00 98.25 132 ILE A O 1
ATOM 1053 N N . GLY A 1 133 ? -2.154 -8.035 0.573 1.00 97.81 133 GLY A N 1
ATOM 1054 C CA . GLY A 1 133 ? -2.397 -7.056 -0.482 1.00 97.81 133 GLY A CA 1
ATOM 1055 C C . GLY A 1 133 ? -3.896 -6.817 -0.639 1.00 97.81 133 GLY A C 1
ATOM 1056 O O . GLY A 1 133 ? -4.715 -7.553 -0.074 1.00 97.81 133 GLY A O 1
ATOM 1057 N N . PHE A 1 134 ? -4.254 -5.819 -1.437 1.00 98.44 134 PHE A N 1
ATOM 1058 C CA . PHE A 1 134 ? -5.638 -5.422 -1.668 1.00 98.44 134 PHE A CA 1
ATOM 1059 C C . PHE A 1 134 ? -5.942 -5.319 -3.161 1.00 98.44 134 PHE A C 1
ATOM 1061 O O . PHE A 1 134 ? -5.218 -4.672 -3.913 1.00 98.44 134 PHE A O 1
ATOM 1068 N N . HIS A 1 135 ? -7.031 -5.949 -3.583 1.00 98.12 135 HIS A N 1
ATOM 1069 C CA . HIS A 1 135 ? -7.668 -5.682 -4.865 1.00 98.12 135 HIS A CA 1
ATOM 1070 C C . HIS A 1 135 ? -8.951 -4.906 -4.591 1.00 98.12 135 HIS A C 1
ATOM 1072 O O . HIS A 1 135 ? -9.803 -5.382 -3.842 1.00 98.12 135 HIS A O 1
ATOM 1078 N N . PHE A 1 136 ? -9.035 -3.705 -5.155 1.00 98.38 136 PHE A N 1
ATOM 1079 C CA . PHE A 1 136 ? -10.193 -2.825 -5.093 1.00 98.38 136 PHE A CA 1
ATOM 1080 C C . PHE A 1 136 ? -10.868 -2.816 -6.462 1.00 98.38 136 PHE A C 1
ATOM 1082 O O . PHE A 1 136 ? -10.251 -2.421 -7.450 1.00 98.38 136 PHE A O 1
ATOM 1089 N N . GLU A 1 137 ? -12.121 -3.245 -6.519 1.00 97.38 137 GLU A N 1
ATOM 1090 C CA . GLU A 1 137 ? -12.956 -3.202 -7.714 1.00 97.38 137 GLU A CA 1
ATOM 1091 C C . GLU A 1 137 ? -14.052 -2.150 -7.509 1.00 97.38 137 GLU A C 1
ATOM 1093 O O . GLU A 1 137 ? -14.895 -2.239 -6.614 1.00 97.38 137 GLU A O 1
ATOM 1098 N N . PHE A 1 138 ? -13.988 -1.107 -8.331 1.00 96.25 138 PHE A N 1
ATOM 1099 C CA . PHE A 1 138 ? -14.929 0.003 -8.372 1.00 96.25 138 PHE A CA 1
ATOM 1100 C C . PHE A 1 138 ? -15.936 -0.209 -9.504 1.00 96.25 138 PHE A C 1
ATOM 1102 O O . PHE A 1 138 ? -15.790 -1.080 -10.360 1.00 96.25 138 PHE A O 1
ATOM 1109 N N . SER A 1 139 ? -16.955 0.648 -9.576 1.00 92.88 139 SER A N 1
ATOM 1110 C CA . SER A 1 139 ? -17.975 0.536 -10.629 1.00 92.88 139 SER A CA 1
ATOM 1111 C C . SER A 1 139 ? -17.447 0.724 -12.065 1.00 92.88 139 SER A C 1
ATOM 1113 O O . SER A 1 139 ? -18.132 0.344 -13.021 1.00 92.88 139 SER A O 1
ATOM 1115 N N . ASN A 1 140 ? -16.263 1.320 -12.231 1.00 88.94 140 ASN A N 1
ATOM 1116 C CA . ASN A 1 140 ? -15.674 1.685 -13.520 1.00 88.94 140 ASN A CA 1
ATOM 1117 C C . ASN A 1 140 ? -14.167 1.417 -13.648 1.00 88.94 140 ASN A C 1
ATOM 1119 O O . ASN A 1 140 ? -13.649 1.651 -14.737 1.00 88.94 140 ASN A O 1
ATOM 1123 N N . SER A 1 141 ? -13.493 0.978 -12.585 1.00 94.81 141 SER A N 1
ATOM 1124 C CA . SER A 1 141 ? -12.059 0.682 -12.601 1.00 94.81 141 SER A CA 1
ATOM 1125 C C . SER A 1 141 ? -11.665 -0.327 -11.524 1.00 94.81 141 SER A C 1
ATOM 1127 O O . SER A 1 141 ? -12.447 -0.637 -10.626 1.00 94.81 141 SER A O 1
ATOM 1129 N N . SER A 1 142 ? -10.460 -0.871 -11.631 1.00 96.06 142 SER A N 1
ATOM 1130 C CA . SER A 1 142 ? -9.948 -1.965 -10.813 1.00 96.06 142 SER A CA 1
ATOM 1131 C C . SER A 1 142 ? -8.467 -1.740 -10.503 1.00 96.06 142 SER A C 1
ATOM 1133 O O . SER A 1 142 ? -7.640 -1.575 -11.402 1.00 96.06 142 SER A O 1
ATOM 1135 N N . LEU A 1 143 ? -8.124 -1.735 -9.213 1.00 98.00 143 LEU A N 1
ATOM 1136 C CA . LEU A 1 143 ? -6.770 -1.503 -8.715 1.00 98.00 143 LEU A CA 1
ATOM 1137 C C . LEU A 1 143 ? -6.276 -2.699 -7.911 1.00 98.00 143 LEU A C 1
ATOM 1139 O O . LEU A 1 143 ? -6.878 -3.091 -6.911 1.00 98.00 143 LEU A O 1
ATOM 1143 N N . TYR A 1 144 ? -5.120 -3.222 -8.294 1.00 98.00 144 TYR A N 1
ATOM 1144 C CA . TYR A 1 144 ? -4.469 -4.336 -7.623 1.00 98.00 144 TYR A CA 1
ATOM 1145 C C . TYR A 1 144 ? -3.176 -3.870 -6.943 1.00 98.00 144 TYR A C 1
ATOM 1147 O O . TYR A 1 144 ? -2.149 -3.685 -7.594 1.00 98.00 144 TYR A O 1
ATOM 1155 N N . TYR A 1 145 ? -3.205 -3.697 -5.624 1.00 98.44 145 TYR A N 1
ATOM 1156 C CA . TYR A 1 145 ? -2.034 -3.362 -4.815 1.00 98.44 145 TYR A CA 1
ATOM 1157 C C . TYR A 1 145 ? -1.491 -4.615 -4.121 1.00 98.44 145 TYR A C 1
ATOM 1159 O O . TYR A 1 145 ? -2.115 -5.178 -3.220 1.00 98.44 145 TYR A O 1
ATOM 1167 N N . VAL A 1 146 ? -0.305 -5.069 -4.543 1.00 96.31 146 VAL A N 1
ATOM 1168 C CA . VAL A 1 146 ? 0.266 -6.354 -4.085 1.00 96.31 146 VAL A CA 1
ATOM 1169 C C . VAL A 1 146 ? 0.834 -6.302 -2.656 1.00 96.31 146 VAL A C 1
ATOM 1171 O O . VAL A 1 146 ? 1.183 -7.349 -2.102 1.00 96.31 146 VAL A O 1
ATOM 1174 N N . GLY A 1 147 ? 0.934 -5.107 -2.063 1.00 96.00 147 GLY A N 1
AT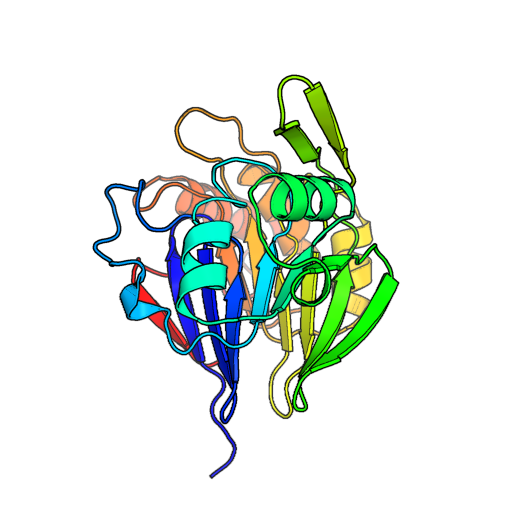OM 1175 C CA . GLY A 1 147 ? 1.651 -4.871 -0.811 1.00 96.00 147 GLY A CA 1
ATOM 1176 C C . GLY A 1 147 ? 3.154 -5.127 -0.930 1.00 96.00 147 GLY A C 1
ATOM 1177 O O . GLY A 1 147 ? 3.689 -5.399 -2.004 1.00 96.00 147 GLY A O 1
ATOM 1178 N N . ASP A 1 148 ? 3.852 -5.103 0.195 1.00 96.12 148 ASP A N 1
ATOM 1179 C CA . ASP A 1 148 ? 5.268 -5.451 0.232 1.00 96.12 148 ASP A CA 1
ATOM 1180 C C . ASP A 1 148 ? 5.464 -6.944 0.019 1.00 96.12 148 ASP A C 1
ATOM 1182 O O . ASP A 1 148 ? 5.086 -7.751 0.859 1.00 96.12 148 ASP A O 1
ATOM 1186 N N . THR A 1 149 ? 6.047 -7.348 -1.108 1.00 97.19 149 THR A N 1
ATOM 1187 C CA . THR A 1 149 ? 6.170 -8.765 -1.471 1.00 97.19 149 THR A CA 1
ATOM 1188 C C . THR A 1 149 ? 7.540 -9.107 -2.039 1.00 97.19 149 THR A C 1
ATOM 1190 O O . THR A 1 149 ? 8.317 -8.236 -2.397 1.00 97.19 149 THR A O 1
ATOM 1193 N N . SER A 1 150 ? 7.845 -10.400 -2.124 1.00 97.00 150 SER A N 1
ATOM 1194 C CA . SER A 1 150 ? 8.935 -10.952 -2.937 1.00 97.00 150 SER A CA 1
ATOM 1195 C C . SER A 1 150 ? 8.408 -11.498 -4.267 1.00 97.00 150 SER A C 1
ATOM 1197 O O . SER A 1 150 ? 7.202 -11.493 -4.510 1.00 97.00 150 SER A O 1
ATOM 1199 N N . LEU A 1 151 ? 9.295 -11.983 -5.142 1.00 97.81 151 LEU A N 1
ATOM 1200 C CA . LEU A 1 151 ? 8.905 -12.598 -6.413 1.00 97.81 151 LEU A CA 1
ATOM 1201 C C . LEU A 1 151 ? 8.301 -13.996 -6.197 1.00 97.81 151 LEU A C 1
ATOM 1203 O O . LEU A 1 151 ? 8.977 -14.910 -5.714 1.00 97.81 151 LEU A O 1
ATOM 1207 N N . PHE A 1 152 ? 7.052 -14.198 -6.616 1.00 97.38 152 PHE A N 1
ATOM 1208 C CA . PHE A 1 152 ? 6.390 -15.505 -6.640 1.00 97.38 152 PHE A CA 1
ATOM 1209 C C . PHE A 1 152 ? 5.389 -15.594 -7.797 1.00 97.38 152 PHE A C 1
ATOM 1211 O O . PHE A 1 152 ? 4.771 -14.596 -8.144 1.00 97.38 152 PHE A O 1
ATOM 1218 N N . SER A 1 153 ? 5.229 -16.778 -8.400 1.00 95.88 153 SER A N 1
ATOM 1219 C CA . SER A 1 153 ? 4.422 -16.937 -9.621 1.00 95.88 153 SER A CA 1
ATOM 1220 C C . SER A 1 153 ? 2.944 -16.606 -9.446 1.00 95.88 153 SER A C 1
ATOM 1222 O O . SER A 1 153 ? 2.299 -16.250 -10.421 1.00 95.88 153 SER A O 1
ATOM 1224 N N . ASP A 1 154 ? 2.390 -16.705 -8.234 1.00 95.25 154 ASP A N 1
ATOM 1225 C CA . ASP A 1 154 ? 0.955 -16.459 -8.049 1.00 95.25 154 ASP A CA 1
ATOM 1226 C C . ASP A 1 154 ? 0.600 -14.964 -8.175 1.00 95.25 154 ASP A C 1
ATOM 1228 O O . ASP A 1 154 ? -0.575 -14.644 -8.304 1.00 95.25 154 ASP A O 1
ATOM 1232 N N . LEU A 1 155 ? 1.591 -14.060 -8.251 1.00 96.25 155 LEU A N 1
ATOM 1233 C CA . LEU A 1 155 ? 1.369 -12.678 -8.699 1.00 96.25 155 LEU A CA 1
ATOM 1234 C C . LEU A 1 155 ? 0.685 -12.635 -10.076 1.00 96.25 155 LEU A C 1
ATOM 1236 O O . LEU A 1 155 ? -0.289 -11.911 -10.244 1.00 96.25 155 LEU A O 1
ATOM 1240 N N . GLU A 1 156 ? 1.161 -13.440 -11.033 1.00 95.88 156 GLU A N 1
ATOM 1241 C CA . GLU A 1 156 ? 0.561 -13.570 -12.372 1.00 95.88 156 GLU A CA 1
ATOM 1242 C C . GLU A 1 156 ? -0.853 -14.150 -12.271 1.00 95.88 156 GLU A C 1
ATOM 1244 O O . GLU A 1 156 ? -1.794 -13.592 -12.824 1.00 95.88 156 GLU A O 1
ATOM 1249 N N . LEU A 1 157 ? -1.023 -15.214 -11.477 1.00 93.69 157 LEU A N 1
ATOM 1250 C CA . LEU A 1 157 ? -2.314 -15.881 -11.294 1.00 93.69 157 LEU A CA 1
ATOM 1251 C C . LEU A 1 157 ? -3.405 -14.921 -10.808 1.00 93.69 157 LEU A C 1
ATOM 1253 O O . LEU A 1 157 ? -4.551 -15.022 -11.244 1.00 93.69 157 LEU A O 1
ATOM 1257 N N . PHE A 1 158 ? -3.087 -14.033 -9.866 1.00 90.88 158 PHE A N 1
ATOM 1258 C CA . PHE A 1 158 ? -4.078 -13.089 -9.367 1.00 90.88 158 PHE A CA 1
ATOM 1259 C C . PHE A 1 158 ? -4.401 -11.993 -10.381 1.00 90.88 158 PHE A C 1
ATOM 1261 O O . PHE A 1 158 ? -5.565 -11.615 -10.479 1.00 90.88 158 PHE A O 1
ATOM 1268 N N . VAL A 1 159 ? -3.425 -11.527 -11.160 1.00 93.94 159 VAL A N 1
ATOM 1269 C CA . VAL A 1 159 ? -3.685 -10.601 -12.270 1.00 93.94 159 VAL A CA 1
ATOM 1270 C C . VAL A 1 159 ? -4.600 -11.265 -13.306 1.00 93.94 159 VAL A C 1
ATOM 1272 O O . VAL A 1 159 ? -5.657 -10.725 -13.613 1.00 93.94 159 VAL A O 1
ATOM 1275 N N . GLU A 1 160 ? -4.294 -12.494 -13.735 1.00 93.25 160 GLU A N 1
ATOM 1276 C CA . GLU A 1 160 ? -5.114 -13.256 -14.693 1.00 93.25 160 GLU A CA 1
ATOM 1277 C C . GLU A 1 160 ? -6.553 -13.515 -14.208 1.00 93.25 160 GLU A C 1
ATOM 1279 O O . GLU A 1 160 ? -7.474 -13.649 -15.015 1.00 93.25 160 GLU A O 1
ATOM 1284 N N . GLN A 1 161 ? -6.761 -13.660 -12.895 1.00 90.25 161 GLN A N 1
ATOM 1285 C CA . GLN A 1 161 ? -8.083 -13.956 -12.332 1.00 90.25 161 GLN A CA 1
ATOM 1286 C C . GLN A 1 161 ? -8.976 -12.732 -12.160 1.00 90.25 161 GLN A C 1
ATOM 1288 O O . GLN A 1 161 ? -10.194 -12.911 -12.107 1.00 90.25 161 GLN A O 1
ATOM 1293 N N . ASN A 1 162 ? -8.389 -11.546 -12.004 1.00 87.31 162 ASN A N 1
ATOM 1294 C CA . ASN A 1 162 ? -9.118 -10.342 -11.609 1.00 87.31 162 ASN A CA 1
ATOM 1295 C C . ASN A 1 162 ? -9.067 -9.223 -12.661 1.00 87.31 162 ASN A C 1
ATOM 1297 O O . ASN A 1 162 ? -9.825 -8.273 -12.518 1.00 87.31 162 ASN A O 1
ATOM 1301 N N . ASP A 1 163 ? -8.220 -9.343 -13.692 1.00 91.38 163 ASP A N 1
ATOM 1302 C CA . ASP A 1 163 ? -8.136 -8.419 -14.838 1.00 91.38 163 ASP A CA 1
ATOM 1303 C C . ASP A 1 163 ? -8.106 -6.929 -14.420 1.00 91.38 163 ASP A C 1
ATOM 1305 O O . ASP A 1 163 ? -8.987 -6.161 -14.808 1.00 91.38 163 ASP A O 1
ATOM 1309 N N . PRO A 1 164 ? -7.169 -6.513 -13.538 1.00 96.00 164 PRO A N 1
ATOM 1310 C CA . PRO A 1 164 ? -7.139 -5.144 -13.042 1.00 96.00 164 PRO A CA 1
ATOM 1311 C C . PRO A 1 164 ? -6.637 -4.159 -14.103 1.00 96.00 164 PRO A C 1
ATOM 1313 O O . PRO A 1 164 ? -5.715 -4.465 -14.860 1.00 96.00 164 PRO A O 1
ATOM 1316 N N . ASP A 1 165 ? -7.164 -2.934 -14.083 1.00 96.62 165 ASP A N 1
ATOM 1317 C CA . ASP A 1 165 ? -6.700 -1.854 -14.963 1.00 96.62 165 ASP A CA 1
ATOM 1318 C C . ASP A 1 165 ? -5.292 -1.388 -14.561 1.00 96.62 165 ASP A C 1
ATOM 1320 O O . ASP A 1 165 ? -4.436 -1.095 -15.405 1.00 96.62 165 ASP A O 1
ATOM 1324 N N . VAL A 1 166 ? -5.041 -1.347 -13.246 1.00 98.19 166 VAL A N 1
ATOM 1325 C CA . VAL A 1 166 ? -3.785 -0.881 -12.656 1.00 98.19 166 VAL A CA 1
ATOM 1326 C C . VAL A 1 166 ? -3.240 -1.895 -11.654 1.00 98.19 166 VAL A C 1
ATOM 1328 O O . VAL A 1 166 ? -3.941 -2.331 -10.740 1.00 98.19 166 VAL A O 1
ATOM 1331 N N . VAL A 1 167 ? -1.948 -2.210 -11.768 1.00 98.50 167 VAL A N 1
ATOM 1332 C CA . VAL A 1 167 ? -1.194 -2.945 -10.740 1.00 98.50 167 VAL A CA 1
ATOM 1333 C C . VAL A 1 167 ? -0.206 -2.006 -10.054 1.00 98.50 167 VAL A C 1
ATOM 1335 O O . VAL A 1 167 ? 0.693 -1.471 -10.701 1.00 98.50 167 VAL A O 1
ATOM 1338 N N . MET A 1 168 ? -0.326 -1.845 -8.737 1.00 98.62 168 MET A N 1
ATOM 1339 C CA . MET A 1 168 ? 0.682 -1.178 -7.909 1.00 98.62 168 MET A CA 1
ATOM 1340 C C . MET A 1 168 ? 1.692 -2.206 -7.399 1.00 98.62 168 MET A C 1
ATOM 1342 O O . MET A 1 168 ? 1.324 -3.124 -6.662 1.00 98.62 168 MET A O 1
ATOM 1346 N N . LEU A 1 169 ? 2.955 -2.065 -7.814 1.00 98.56 169 LEU A N 1
ATOM 1347 C CA . LEU A 1 169 ? 4.017 -3.063 -7.633 1.00 98.56 169 LEU A CA 1
ATOM 1348 C C . LEU A 1 169 ? 5.219 -2.461 -6.884 1.00 98.56 169 LEU A C 1
ATOM 1350 O O . LEU A 1 169 ? 5.780 -1.479 -7.371 1.00 98.56 169 LEU A O 1
ATOM 1354 N N . PRO A 1 170 ? 5.676 -3.030 -5.750 1.00 97.81 170 PRO A N 1
ATOM 1355 C CA . PRO A 1 170 ? 6.884 -2.559 -5.092 1.00 97.81 170 PRO A CA 1
ATOM 1356 C C . PRO A 1 170 ? 8.103 -2.786 -5.990 1.00 97.81 170 PRO A C 1
ATOM 1358 O O . PRO A 1 170 ? 8.282 -3.872 -6.542 1.00 97.81 170 PRO A O 1
ATOM 1361 N N . VAL A 1 171 ? 8.957 -1.775 -6.124 1.00 97.75 171 VAL A N 1
ATOM 1362 C CA . VAL A 1 171 ? 10.200 -1.862 -6.916 1.00 97.75 171 VAL A CA 1
ATOM 1363 C C . VAL A 1 171 ? 11.457 -1.575 -6.097 1.00 97.75 171 VAL A C 1
ATOM 1365 O O . VAL A 1 171 ? 12.567 -1.794 -6.578 1.00 97.75 171 VAL A O 1
ATOM 1368 N N . GLY A 1 172 ? 11.299 -1.108 -4.858 1.00 95.25 172 GLY A N 1
ATOM 1369 C CA . GLY A 1 172 ? 12.391 -0.678 -3.993 1.00 95.25 172 GLY A CA 1
ATOM 1370 C C . GLY A 1 172 ? 12.219 -1.118 -2.542 1.00 95.25 172 GLY A C 1
ATOM 1371 O O . GLY A 1 172 ? 11.531 -2.097 -2.234 1.00 95.25 172 GLY A O 1
ATOM 1372 N N . GLY A 1 173 ? 12.898 -0.402 -1.647 1.00 94.25 173 GLY A N 1
ATOM 1373 C CA . GLY A 1 173 ? 12.745 -0.542 -0.204 1.00 94.25 173 GLY A CA 1
ATOM 1374 C C . GLY A 1 173 ? 12.627 0.811 0.491 1.00 94.25 173 GLY A C 1
ATOM 1375 O O . GLY A 1 173 ? 13.046 1.838 -0.048 1.00 94.25 173 GLY A O 1
ATOM 1376 N N . ALA A 1 174 ? 12.126 0.784 1.722 1.00 92.88 174 ALA A N 1
ATOM 1377 C CA . ALA A 1 174 ? 12.160 1.919 2.633 1.00 92.88 174 ALA A CA 1
ATOM 1378 C C . ALA A 1 174 ? 13.592 2.426 2.914 1.00 92.88 174 ALA A C 1
ATOM 1380 O O . ALA A 1 174 ? 14.574 1.691 2.724 1.00 92.88 174 ALA A O 1
ATOM 1381 N N . PRO A 1 175 ? 13.754 3.678 3.389 1.00 90.75 175 PRO A N 1
ATOM 1382 C CA . PRO A 1 175 ? 15.062 4.265 3.665 1.00 90.75 175 PRO A CA 1
ATOM 1383 C C . PRO A 1 175 ? 15.964 3.401 4.564 1.00 90.75 175 PRO A C 1
ATOM 1385 O O . PRO A 1 175 ? 15.777 3.293 5.771 1.00 90.75 175 PRO A O 1
ATOM 1388 N N . GLY A 1 176 ? 17.029 2.849 3.977 1.00 89.25 176 GLY A N 1
ATOM 1389 C CA . GLY A 1 176 ? 18.021 2.039 4.695 1.00 89.25 176 GLY A CA 1
ATOM 1390 C C . GLY A 1 176 ? 17.703 0.543 4.764 1.00 89.25 176 GLY A C 1
ATOM 1391 O O . GLY A 1 176 ? 18.553 -0.226 5.229 1.00 89.25 176 GLY A O 1
ATOM 1392 N N . ASP A 1 177 ? 16.553 0.130 4.240 1.00 91.44 177 ASP A N 1
ATOM 1393 C CA . ASP A 1 177 ? 16.132 -1.261 4.168 1.00 91.44 177 ASP A CA 1
ATOM 1394 C C . ASP A 1 177 ? 16.471 -1.896 2.814 1.00 91.44 177 ASP A C 1
ATOM 1396 O O . ASP A 1 177 ? 16.957 -1.264 1.873 1.00 91.44 177 ASP A O 1
ATOM 1400 N N . ARG A 1 178 ? 16.318 -3.220 2.736 1.00 91.88 178 ARG A N 1
ATOM 1401 C CA . ARG A 1 178 ? 16.502 -3.961 1.484 1.00 91.88 178 ARG A CA 1
ATOM 1402 C C . ARG A 1 178 ? 15.151 -4.137 0.818 1.00 91.88 178 ARG A C 1
ATOM 1404 O O . ARG A 1 178 ? 14.236 -4.625 1.469 1.00 91.88 178 ARG A O 1
ATOM 1411 N N . ALA A 1 179 ? 15.092 -3.867 -0.481 1.00 93.56 179 ALA A N 1
ATOM 1412 C CA . ALA A 1 179 ? 13.908 -4.124 -1.285 1.00 93.56 179 ALA A CA 1
ATOM 1413 C C . ALA A 1 179 ? 13.475 -5.603 -1.191 1.00 93.56 179 ALA A C 1
ATOM 1415 O O . ALA A 1 179 ? 14.297 -6.488 -1.481 1.00 93.56 179 ALA A O 1
ATOM 1416 N N . PRO A 1 180 ? 12.221 -5.903 -0.805 1.00 94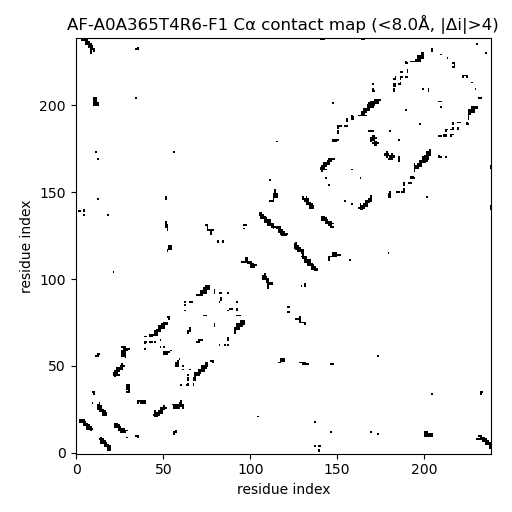.69 180 PRO A N 1
ATOM 1417 C CA . PRO A 1 180 ? 11.700 -7.266 -0.843 1.00 94.69 180 PRO A CA 1
ATOM 1418 C C . PRO A 1 180 ? 11.472 -7.741 -2.287 1.00 94.69 180 PRO A C 1
ATOM 1420 O O . PRO A 1 180 ? 11.676 -8.926 -2.572 1.00 94.69 180 PRO A O 1
ATOM 1423 N N . LEU A 1 181 ? 11.162 -6.810 -3.199 1.00 97.69 181 LEU A N 1
ATOM 1424 C CA . LEU A 1 181 ? 11.110 -7.007 -4.645 1.00 97.69 181 LEU A CA 1
ATOM 1425 C C . LEU A 1 18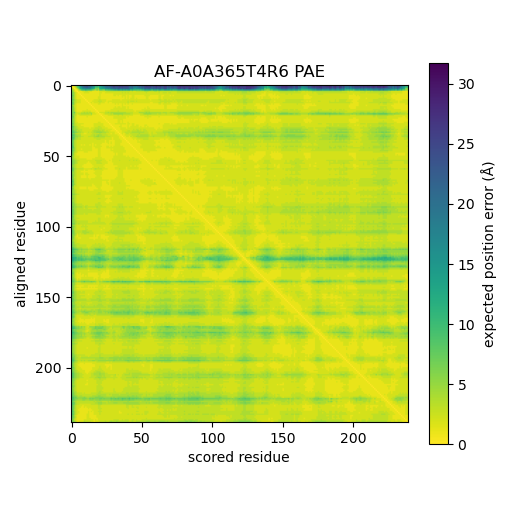1 ? 12.044 -5.995 -5.337 1.00 97.69 181 LEU A C 1
ATOM 1427 O O . LEU A 1 181 ? 11.601 -4.920 -5.724 1.00 97.69 181 LEU A O 1
ATOM 1431 N N . PRO A 1 182 ? 13.352 -6.290 -5.469 1.00 97.50 182 PRO A N 1
ATOM 1432 C CA . PRO A 1 182 ? 14.289 -5.367 -6.111 1.00 97.50 182 PRO A CA 1
ATOM 1433 C C . PRO A 1 182 ? 13.933 -5.135 -7.592 1.00 97.50 182 PRO A C 1
ATOM 1435 O O . PRO A 1 182 ? 13.322 -6.023 -8.198 1.00 97.50 182 PRO A O 1
ATOM 1438 N N . PRO A 1 183 ? 14.406 -4.043 -8.230 1.00 98.44 183 PRO A N 1
ATOM 1439 C CA . PRO A 1 183 ? 13.973 -3.634 -9.573 1.00 98.44 183 PRO A CA 1
ATOM 1440 C C . PRO A 1 183 ? 14.020 -4.746 -10.632 1.00 98.44 183 PRO A C 1
ATOM 1442 O O . PRO A 1 183 ? 13.087 -4.946 -11.406 1.00 98.44 183 PRO A O 1
ATOM 1445 N N . ARG A 1 184 ? 15.073 -5.570 -10.614 1.00 98.38 184 ARG A N 1
ATOM 1446 C CA . ARG A 1 184 ? 15.230 -6.724 -11.515 1.00 98.38 184 ARG A CA 1
ATOM 1447 C C . ARG A 1 184 ? 14.161 -7.811 -11.335 1.00 98.38 184 ARG A C 1
ATOM 1449 O O . ARG A 1 184 ? 13.765 -8.472 -12.305 1.00 98.38 184 ARG A O 1
ATOM 1456 N N . ASP A 1 185 ? 13.755 -8.063 -10.097 1.00 98.56 185 ASP A N 1
ATOM 1457 C CA . ASP A 1 185 ? 12.738 -9.061 -9.774 1.00 98.56 185 ASP A CA 1
ATOM 1458 C C . ASP A 1 185 ? 11.342 -8.477 -10.014 1.00 98.56 185 ASP A C 1
ATOM 1460 O O . ASP A 1 185 ? 10.506 -9.167 -10.596 1.00 98.56 185 ASP A O 1
ATOM 1464 N N . ALA A 1 186 ? 11.129 -7.192 -9.711 1.00 98.50 186 ALA A N 1
ATOM 1465 C CA . ALA A 1 186 ? 9.920 -6.464 -10.089 1.00 98.50 186 ALA A CA 1
ATOM 1466 C C . ALA A 1 186 ? 9.706 -6.493 -11.609 1.00 98.50 186 ALA A C 1
ATOM 1468 O O . ALA A 1 186 ? 8.630 -6.858 -12.066 1.00 98.50 186 ALA A O 1
ATOM 1469 N N . ALA A 1 187 ? 10.753 -6.257 -12.407 1.00 98.62 187 ALA A N 1
ATOM 1470 C CA . ALA A 1 187 ? 10.712 -6.390 -13.866 1.00 98.62 187 ALA A CA 1
ATOM 1471 C C . ALA A 1 187 ? 10.370 -7.816 -14.329 1.00 98.62 187 ALA A C 1
ATOM 1473 O O . ALA A 1 187 ? 9.785 -8.014 -15.392 1.00 98.62 187 ALA A O 1
ATOM 1474 N N . THR A 1 188 ? 10.722 -8.833 -13.535 1.00 98.56 188 THR A N 1
ATOM 1475 C CA . THR A 1 188 ? 10.300 -10.213 -13.807 1.00 98.56 188 THR A CA 1
ATOM 1476 C C . THR A 1 188 ? 8.801 -10.374 -13.579 1.00 98.56 188 THR A C 1
ATOM 1478 O O . THR A 1 188 ? 8.131 -10.901 -14.460 1.00 98.56 188 THR A O 1
ATOM 1481 N N . ALA A 1 189 ? 8.282 -9.907 -12.440 1.00 98.19 189 ALA A N 1
ATOM 1482 C CA . ALA A 1 189 ? 6.855 -9.969 -12.130 1.00 98.19 189 ALA A CA 1
ATOM 1483 C C . ALA A 1 189 ? 6.022 -9.176 -13.148 1.00 98.19 189 ALA A C 1
ATOM 1485 O O . ALA A 1 189 ? 5.102 -9.720 -13.743 1.00 98.19 189 ALA A O 1
ATOM 1486 N N . ALA A 1 190 ? 6.420 -7.934 -13.428 1.00 98.19 190 ALA A N 1
ATOM 1487 C CA . ALA A 1 190 ? 5.785 -7.060 -14.408 1.00 98.19 190 ALA A CA 1
ATOM 1488 C C . ALA A 1 190 ? 5.724 -7.677 -15.814 1.00 98.19 190 ALA A C 1
ATOM 1490 O O . ALA A 1 190 ? 4.740 -7.491 -16.518 1.00 98.19 190 ALA A O 1
ATOM 1491 N N . SER A 1 191 ? 6.736 -8.461 -16.215 1.00 97.88 191 SER A N 1
ATOM 1492 C CA . SER A 1 191 ? 6.730 -9.158 -17.513 1.00 97.88 191 SER A CA 1
ATOM 1493 C C . SER A 1 191 ? 5.700 -10.291 -17.624 1.00 97.88 191 SER A C 1
ATOM 1495 O O . SER A 1 191 ? 5.526 -10.838 -18.709 1.00 97.88 191 SER A O 1
ATOM 1497 N N . TRP A 1 192 ? 5.063 -10.674 -16.515 1.00 97.19 192 TRP A N 1
ATOM 1498 C CA . TRP A 1 192 ? 3.989 -11.668 -16.478 1.00 97.19 192 TRP A CA 1
ATOM 1499 C C . TRP A 1 192 ? 2.596 -11.037 -16.562 1.00 97.19 192 TRP A C 1
ATOM 1501 O O . TRP A 1 192 ? 1.624 -11.739 -16.809 1.00 97.19 192 TRP A O 1
ATOM 1511 N N . PHE A 1 193 ? 2.474 -9.729 -16.326 1.00 96.88 193 PHE A N 1
ATOM 1512 C CA . PHE A 1 193 ? 1.175 -9.076 -16.217 1.00 96.88 193 PHE A CA 1
ATOM 1513 C C . PHE A 1 193 ? 0.659 -8.645 -17.591 1.00 96.88 193 PHE A C 1
ATOM 1515 O O . PHE A 1 193 ? 1.305 -7.861 -18.284 1.00 96.88 193 PHE A O 1
ATOM 1522 N N . ASP A 1 194 ? -0.528 -9.125 -17.951 1.00 93.88 194 ASP A N 1
ATOM 1523 C CA . ASP A 1 194 ? -1.304 -8.635 -19.093 1.00 93.88 194 ASP A CA 1
ATOM 1524 C C . ASP A 1 194 ? -2.267 -7.547 -18.597 1.00 93.88 194 ASP A C 1
ATOM 1526 O O . ASP A 1 194 ? -3.438 -7.809 -18.348 1.00 93.88 194 ASP A O 1
ATOM 1530 N N . VAL A 1 195 ? -1.729 -6.352 -18.335 1.00 95.75 195 VAL A N 1
ATOM 1531 C CA . VAL A 1 195 ? -2.468 -5.194 -17.793 1.00 95.75 195 VAL A CA 1
ATOM 1532 C C . VAL A 1 195 ? -2.122 -3.929 -18.563 1.00 95.75 195 VAL A C 1
ATOM 1534 O O . VAL A 1 195 ? -1.070 -3.840 -19.199 1.00 95.75 195 VAL A O 1
ATOM 1537 N N . GLU A 1 196 ? -2.982 -2.916 -18.495 1.00 92.25 196 GLU A N 1
ATOM 1538 C CA . GLU A 1 196 ? -2.728 -1.654 -19.194 1.00 92.25 196 GLU A CA 1
ATOM 1539 C C . GLU A 1 196 ? -1.608 -0.845 -18.526 1.00 92.25 196 GLU A C 1
ATOM 1541 O O . GLU A 1 196 ? -0.756 -0.252 -19.210 1.00 92.25 196 GLU A O 1
ATOM 1546 N N . ARG A 1 197 ? -1.594 -0.822 -17.186 1.00 97.75 197 ARG A N 1
ATOM 1547 C CA . ARG A 1 197 ? -0.726 0.062 -16.405 1.00 97.75 197 ARG A CA 1
ATOM 1548 C C . ARG A 1 197 ? -0.137 -0.610 -15.168 1.00 97.75 197 ARG A C 1
ATOM 1550 O O . ARG A 1 197 ? -0.827 -1.265 -14.390 1.00 97.75 197 ARG A O 1
ATOM 1557 N N . ILE A 1 198 ? 1.148 -0.355 -14.949 1.00 98.50 198 ILE A N 1
ATOM 1558 C CA . ILE A 1 198 ? 1.867 -0.634 -13.708 1.00 98.50 198 ILE A CA 1
ATOM 1559 C C . ILE A 1 198 ? 2.266 0.698 -13.076 1.00 98.50 198 ILE A C 1
ATOM 1561 O O . ILE A 1 198 ? 2.842 1.562 -13.737 1.00 98.50 198 ILE A O 1
ATOM 1565 N N . VAL A 1 199 ? 1.985 0.843 -11.786 1.00 98.69 199 VAL A N 1
ATOM 1566 C CA . VAL A 1 199 ? 2.441 1.965 -10.963 1.00 98.69 199 VAL A CA 1
ATOM 1567 C C . VAL A 1 199 ? 3.490 1.421 -9.986 1.00 98.69 199 VAL A C 1
ATOM 1569 O O . VAL A 1 199 ? 3.149 0.619 -9.111 1.00 98.69 199 VAL A O 1
ATOM 1572 N N . PRO A 1 200 ? 4.779 1.763 -10.147 1.00 98.50 200 PRO A N 1
ATOM 1573 C CA . PRO A 1 200 ? 5.805 1.351 -9.203 1.00 98.50 200 PRO A CA 1
ATOM 1574 C C . PRO A 1 200 ? 5.577 2.041 -7.854 1.00 98.50 200 PRO A C 1
ATOM 1576 O O . PRO A 1 200 ? 5.187 3.204 -7.803 1.00 98.50 200 PRO A O 1
ATOM 1579 N N . VAL A 1 201 ? 5.829 1.324 -6.762 1.00 98.56 201 VAL A N 1
ATOM 1580 C CA . VAL A 1 201 ? 5.721 1.826 -5.383 1.00 98.56 201 VAL A CA 1
ATOM 1581 C C . VAL A 1 201 ? 6.865 1.297 -4.519 1.00 98.56 201 VAL A C 1
ATOM 1583 O O . VAL A 1 201 ? 7.759 0.590 -4.994 1.00 98.56 201 VAL A O 1
ATOM 1586 N N . HIS A 1 202 ? 6.851 1.649 -3.240 1.00 97.62 202 HIS A N 1
ATOM 1587 C CA . HIS A 1 202 ? 7.801 1.207 -2.229 1.00 97.62 202 HIS A CA 1
ATOM 1588 C C . HIS A 1 202 ? 9.263 1.536 -2.569 1.00 97.62 202 HIS A C 1
ATOM 1590 O O . HIS A 1 202 ? 10.174 0.744 -2.351 1.00 97.62 202 HIS A O 1
ATOM 1596 N N . TYR A 1 203 ? 9.503 2.710 -3.144 1.00 96.88 203 TYR A N 1
ATOM 1597 C CA . TYR A 1 203 ? 10.837 3.256 -3.378 1.00 96.88 203 TYR A CA 1
ATOM 1598 C C . TYR A 1 203 ? 10.924 4.653 -2.772 1.00 96.88 203 TYR A C 1
ATOM 1600 O O . TYR A 1 203 ? 9.918 5.352 -2.632 1.00 96.88 203 TYR A O 1
ATOM 1608 N N . VAL A 1 204 ? 12.133 5.067 -2.398 1.00 96.25 204 VAL A N 1
ATOM 1609 C CA . VAL A 1 204 ? 12.353 6.419 -1.878 1.00 96.25 204 VAL A CA 1
ATOM 1610 C C . VAL A 1 204 ? 12.152 7.418 -3.024 1.00 96.25 204 VAL A C 1
ATOM 1612 O O . VAL A 1 204 ? 12.832 7.278 -4.043 1.00 96.25 204 VAL A O 1
ATOM 1615 N N . PRO A 1 205 ? 11.273 8.431 -2.902 1.00 94.56 205 PRO A N 1
ATOM 1616 C CA . PRO A 1 205 ? 11.083 9.420 -3.962 1.00 94.56 205 PRO A CA 1
ATOM 1617 C C . PRO A 1 205 ? 12.403 10.068 -4.410 1.00 94.56 205 PRO A C 1
ATOM 1619 O O . PRO A 1 205 ? 13.199 10.521 -3.583 1.00 94.56 205 PRO A O 1
ATOM 1622 N N . GLY A 1 206 ? 12.637 10.107 -5.726 1.00 92.50 206 GLY A N 1
ATOM 1623 C CA . GLY A 1 206 ? 13.868 10.632 -6.334 1.00 92.50 206 GLY A CA 1
ATOM 1624 C C . GLY A 1 206 ? 15.069 9.676 -6.330 1.00 92.50 206 GLY A C 1
ATOM 1625 O O . GLY A 1 206 ? 16.196 10.125 -6.548 1.00 92.50 206 GLY A O 1
ATOM 1626 N N . SER A 1 207 ? 14.850 8.395 -6.041 1.00 95.38 207 SER A N 1
ATOM 1627 C CA . SER A 1 207 ? 15.846 7.328 -6.177 1.00 95.38 207 SER A CA 1
ATOM 1628 C C . SER A 1 207 ? 15.884 6.752 -7.604 1.00 95.38 207 SER A C 1
ATOM 1630 O O . SER A 1 207 ? 15.021 7.069 -8.419 1.00 95.38 207 SER A O 1
ATOM 1632 N N . ASP A 1 208 ? 16.896 5.938 -7.923 1.00 96.62 208 ASP A N 1
ATOM 1633 C CA . ASP A 1 208 ? 17.097 5.389 -9.279 1.00 96.62 208 ASP A CA 1
ATOM 1634 C C . ASP A 1 208 ? 16.312 4.066 -9.489 1.00 96.62 208 ASP A C 1
ATOM 1636 O O . ASP A 1 208 ? 16.376 3.454 -10.554 1.00 96.62 208 ASP A O 1
ATOM 1640 N N . GLU A 1 209 ? 15.580 3.583 -8.477 1.00 97.31 209 GLU A N 1
ATOM 1641 C CA . GLU A 1 209 ? 14.909 2.277 -8.468 1.00 97.31 209 GLU A CA 1
ATOM 1642 C C . GLU A 1 209 ? 13.887 2.108 -9.603 1.00 97.31 209 GLU A C 1
ATOM 1644 O O . GLU A 1 209 ? 13.802 1.024 -10.188 1.00 97.31 209 GLU A O 1
ATOM 1649 N N . VAL A 1 210 ? 13.133 3.162 -9.936 1.00 97.94 210 VAL A N 1
ATOM 1650 C CA . VAL A 1 210 ? 12.156 3.134 -11.039 1.00 97.94 210 VAL A CA 1
ATOM 1651 C C . VAL A 1 210 ? 12.871 3.073 -12.390 1.00 97.94 210 VAL A C 1
ATOM 1653 O O . VAL A 1 210 ? 12.535 2.223 -13.215 1.00 97.94 210 VAL A O 1
ATOM 1656 N N . ASP A 1 211 ? 13.921 3.875 -12.584 1.00 98.25 211 ASP A N 1
ATOM 1657 C CA . ASP A 1 211 ? 14.758 3.849 -13.793 1.00 98.25 211 ASP A CA 1
ATOM 1658 C C . ASP A 1 211 ? 15.408 2.466 -14.008 1.00 98.25 211 ASP A C 1
ATOM 1660 O O . ASP A 1 211 ? 15.455 1.937 -15.129 1.00 98.25 211 ASP A O 1
ATOM 1664 N N . GLU A 1 212 ? 15.914 1.848 -12.933 1.00 98.38 212 GLU A N 1
ATOM 1665 C CA . GLU A 1 212 ? 16.459 0.487 -12.962 1.00 98.38 212 GLU A CA 1
ATOM 1666 C C . GLU A 1 212 ? 15.377 -0.543 -13.320 1.00 98.38 212 GLU A C 1
ATOM 1668 O O . GLU A 1 212 ? 15.622 -1.443 -14.133 1.00 98.38 212 GLU A O 1
ATOM 1673 N N . PHE A 1 213 ? 14.178 -0.404 -12.749 1.00 98.62 213 PHE A N 1
ATOM 1674 C CA . PHE A 1 213 ? 13.037 -1.279 -13.011 1.00 98.62 213 PHE A CA 1
ATOM 1675 C C . PHE A 1 213 ? 12.598 -1.201 -14.476 1.00 98.62 213 PHE A C 1
ATOM 1677 O O . PHE A 1 213 ? 12.508 -2.239 -15.137 1.00 98.62 213 PHE A O 1
ATOM 1684 N N . GLU A 1 214 ? 12.397 0.002 -15.015 1.00 98.50 214 GLU A N 1
ATOM 1685 C CA . GLU A 1 214 ? 11.999 0.204 -16.410 1.00 98.50 214 GLU A CA 1
ATOM 1686 C C . GLU A 1 214 ? 13.054 -0.317 -17.390 1.00 98.50 214 GLU A C 1
ATOM 1688 O O . GLU A 1 214 ? 12.722 -0.945 -18.404 1.00 98.50 214 GLU A O 1
ATOM 1693 N N . THR A 1 215 ? 14.337 -0.110 -17.077 1.00 98.56 215 THR A N 1
ATOM 1694 C CA . THR A 1 215 ? 15.452 -0.619 -17.884 1.00 98.56 215 THR A CA 1
ATOM 1695 C C . THR A 1 215 ? 15.438 -2.147 -17.945 1.00 98.56 215 THR A C 1
ATOM 1697 O O . THR A 1 215 ? 15.553 -2.730 -19.029 1.00 98.56 215 THR A O 1
ATOM 1700 N N . GLU A 1 216 ? 15.287 -2.812 -16.797 1.00 98.56 216 GLU A N 1
ATOM 1701 C CA . GLU A 1 216 ? 15.222 -4.274 -16.710 1.00 98.56 216 GLU A CA 1
ATOM 1702 C C . GLU A 1 216 ? 13.953 -4.833 -17.372 1.00 98.56 216 GLU A C 1
ATOM 1704 O O . GLU A 1 216 ? 14.026 -5.868 -18.040 1.00 98.56 216 GLU A O 1
ATOM 1709 N N . LEU A 1 217 ? 12.808 -4.155 -17.232 1.00 98.62 217 LEU A N 1
ATOM 1710 C CA . LEU A 1 217 ? 11.541 -4.553 -17.849 1.00 98.62 217 LEU A CA 1
ATOM 1711 C C . LEU A 1 217 ? 11.629 -4.462 -19.375 1.00 98.62 217 LEU A C 1
ATOM 1713 O O . LEU A 1 217 ? 11.410 -5.462 -20.061 1.00 98.62 217 LEU A O 1
ATOM 1717 N N . THR A 1 218 ? 12.063 -3.312 -19.898 1.00 98.31 218 THR A N 1
ATOM 1718 C CA . THR A 1 218 ? 12.243 -3.080 -21.339 1.00 98.31 218 THR A CA 1
ATOM 1719 C C . THR A 1 218 ? 13.182 -4.113 -21.958 1.00 98.31 218 THR A C 1
ATOM 1721 O O . THR A 1 218 ? 12.899 -4.671 -23.019 1.00 98.31 218 THR A O 1
ATOM 1724 N N . ALA A 1 219 ? 14.309 -4.400 -21.297 1.00 98.19 219 ALA A N 1
ATOM 1725 C CA . ALA A 1 219 ? 15.282 -5.376 -21.780 1.00 98.19 219 ALA A CA 1
ATOM 1726 C C . ALA A 1 219 ? 14.730 -6.810 -21.807 1.00 98.19 219 ALA A C 1
ATOM 1728 O O . ALA A 1 219 ? 15.202 -7.640 -22.586 1.00 98.19 219 ALA A O 1
ATOM 1729 N N . ARG A 1 220 ? 13.763 -7.120 -20.941 1.00 97.75 220 ARG A N 1
ATOM 1730 C CA . ARG A 1 220 ? 13.202 -8.461 -20.777 1.00 97.75 220 ARG A CA 1
ATOM 1731 C C . ARG A 1 220 ? 12.054 -8.746 -21.739 1.00 97.75 220 ARG A C 1
ATOM 1733 O O . ARG A 1 220 ? 11.875 -9.901 -22.120 1.00 97.75 220 ARG A O 1
ATOM 1740 N N . THR A 1 221 ? 11.313 -7.716 -22.130 1.00 97.31 221 THR A N 1
ATOM 1741 C CA . THR A 1 221 ? 10.136 -7.833 -22.999 1.00 97.31 221 THR A CA 1
ATOM 1742 C C . THR A 1 221 ? 10.368 -7.312 -24.416 1.00 97.31 221 THR A C 1
ATOM 1744 O O . THR A 1 221 ? 9.438 -7.263 -25.214 1.00 97.31 221 THR A O 1
ATOM 1747 N N . ASP A 1 222 ? 11.597 -6.899 -24.748 1.00 95.56 222 ASP A N 1
ATOM 1748 C CA . ASP A 1 222 ? 11.920 -6.217 -26.009 1.00 95.56 222 ASP A CA 1
ATOM 1749 C C . ASP A 1 222 ? 11.036 -4.966 -26.253 1.00 95.56 222 ASP A C 1
ATOM 1751 O O . ASP A 1 222 ? 10.781 -4.576 -27.397 1.00 95.56 222 ASP A O 1
ATOM 1755 N N . GLY A 1 223 ? 10.586 -4.321 -25.167 1.00 92.12 223 GLY A N 1
ATOM 1756 C CA . GLY A 1 223 ? 9.700 -3.151 -25.180 1.00 92.12 223 GLY A CA 1
ATOM 1757 C C . GLY A 1 223 ? 8.201 -3.459 -25.289 1.00 92.12 223 GLY A C 1
ATOM 1758 O O . GLY A 1 223 ? 7.413 -2.523 -25.387 1.00 92.12 223 GLY A O 1
ATOM 1759 N N . ASP A 1 224 ? 7.800 -4.733 -25.283 1.00 95.12 224 ASP A N 1
ATOM 1760 C CA . ASP A 1 224 ? 6.396 -5.167 -25.288 1.00 95.12 224 ASP A CA 1
ATOM 1761 C C . ASP A 1 224 ? 5.921 -5.434 -23.851 1.00 95.12 224 ASP A C 1
ATOM 1763 O O . ASP A 1 224 ? 5.903 -6.569 -23.380 1.00 95.12 224 ASP A O 1
ATOM 1767 N N . HIS A 1 225 ? 5.651 -4.367 -23.098 1.00 95.62 225 HIS A N 1
ATOM 1768 C CA . HIS A 1 225 ? 5.223 -4.440 -21.698 1.00 95.62 225 HIS A CA 1
ATOM 1769 C C . HIS A 1 225 ? 4.102 -3.432 -21.391 1.00 95.62 225 HIS A C 1
ATOM 1771 O O . HIS A 1 225 ? 3.933 -2.470 -22.150 1.00 95.62 225 HIS A O 1
ATOM 1777 N N . PRO A 1 226 ? 3.364 -3.613 -20.275 1.00 94.19 226 PRO A N 1
ATOM 1778 C CA . PRO A 1 226 ? 2.419 -2.619 -19.769 1.00 94.19 226 PRO A CA 1
ATOM 1779 C C . PRO A 1 226 ? 3.044 -1.231 -19.632 1.00 94.19 226 PRO A C 1
ATOM 1781 O O . PRO A 1 226 ? 4.252 -1.103 -19.405 1.00 94.19 226 PRO A O 1
ATOM 1784 N N . SER A 1 227 ? 2.230 -0.180 -19.720 1.00 97.25 227 SER A N 1
ATOM 1785 C CA . SER A 1 227 ? 2.730 1.171 -19.455 1.00 97.25 227 SER A CA 1
ATOM 1786 C C . SER A 1 227 ? 3.194 1.288 -18.001 1.00 97.25 227 SER A C 1
ATOM 1788 O O . SER A 1 227 ? 2.509 0.823 -17.094 1.00 97.25 227 SER A O 1
ATOM 1790 N N . VAL A 1 228 ? 4.357 1.897 -17.772 1.00 98.38 228 VAL A N 1
ATOM 1791 C CA . VAL A 1 228 ? 4.822 2.243 -16.424 1.00 98.38 228 VAL A CA 1
ATOM 1792 C C . VAL A 1 228 ? 4.462 3.703 -16.175 1.00 98.38 228 VAL A C 1
ATOM 1794 O O . VAL A 1 228 ? 4.712 4.560 -17.022 1.00 98.38 228 VAL A O 1
ATOM 1797 N N . THR A 1 229 ? 3.781 3.974 -15.065 1.00 98.31 229 THR A N 1
ATOM 1798 C CA . THR A 1 229 ? 3.389 5.326 -14.645 1.00 98.31 229 THR A CA 1
ATOM 1799 C C . THR A 1 229 ? 4.002 5.602 -13.284 1.00 98.31 229 THR A C 1
ATOM 1801 O O . THR A 1 229 ? 3.447 5.202 -12.265 1.00 98.31 229 THR A O 1
ATOM 1804 N N . GLU A 1 230 ? 5.168 6.242 -13.281 1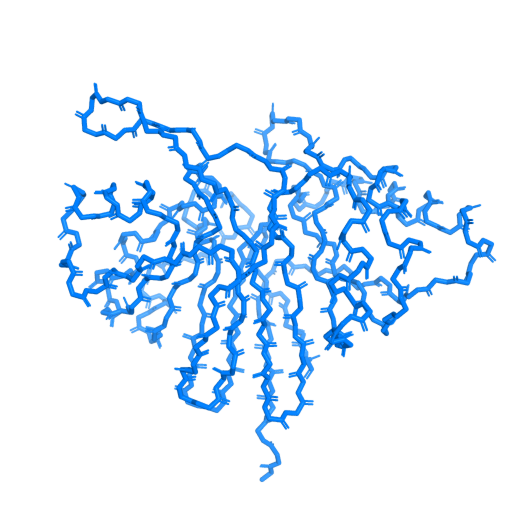.00 97.94 230 GLU A N 1
ATOM 1805 C CA . GLU A 1 230 ? 5.764 6.793 -12.066 1.00 97.94 230 GLU A CA 1
ATOM 1806 C C . GLU A 1 230 ? 4.923 7.975 -11.571 1.00 97.94 230 GLU A C 1
ATOM 1808 O O . GLU A 1 230 ? 4.528 8.814 -12.381 1.00 97.94 230 GLU A O 1
ATOM 1813 N N . LEU A 1 231 ? 4.642 8.019 -10.266 1.00 98.00 231 LEU A N 1
ATOM 1814 C CA . LEU A 1 231 ? 3.902 9.109 -9.635 1.00 98.00 231 LEU A CA 1
ATOM 1815 C C . LEU A 1 231 ? 4.828 9.928 -8.735 1.00 98.00 231 LEU A C 1
ATOM 1817 O O . LEU A 1 231 ? 5.517 9.383 -7.868 1.00 98.00 231 LEU A O 1
ATOM 1821 N N . ASP A 1 232 ? 4.796 11.246 -8.897 1.00 97.31 232 ASP A N 1
ATOM 1822 C CA . ASP A 1 232 ? 5.392 12.183 -7.952 1.00 97.31 232 ASP A CA 1
ATOM 1823 C C . ASP A 1 232 ? 4.569 12.248 -6.647 1.00 97.31 232 ASP A C 1
ATOM 1825 O O . ASP A 1 232 ? 3.375 11.946 -6.598 1.00 97.31 232 ASP A O 1
ATOM 1829 N N . VAL A 1 233 ? 5.190 12.689 -5.550 1.00 97.31 233 VAL A N 1
ATOM 1830 C CA . VAL A 1 233 ? 4.472 12.910 -4.282 1.00 97.31 233 VAL A CA 1
ATOM 1831 C C . VAL A 1 233 ? 3.411 14.007 -4.461 1.00 97.31 233 VAL A C 1
ATOM 1833 O O . VAL A 1 233 ? 3.712 15.112 -4.920 1.00 97.31 233 VAL A O 1
ATOM 1836 N N . ASN A 1 234 ? 2.185 13.724 -4.016 1.00 97.06 234 ASN A N 1
ATOM 1837 C CA . ASN A 1 234 ? 0.940 14.471 -4.244 1.00 97.06 234 ASN A CA 1
ATOM 1838 C C . ASN A 1 234 ? 0.415 14.435 -5.690 1.00 97.06 234 ASN A C 1
ATOM 1840 O O . ASN A 1 234 ? -0.488 15.205 -6.030 1.00 97.06 234 ASN A O 1
ATOM 1844 N N . GLU A 1 235 ? 0.969 13.587 -6.558 1.00 97.88 235 GLU A N 1
ATOM 1845 C CA . GLU A 1 235 ? 0.394 13.373 -7.881 1.00 97.88 235 GLU A CA 1
ATOM 1846 C C . GLU A 1 235 ? -0.905 12.571 -7.786 1.00 97.88 235 GLU A C 1
ATOM 1848 O O . GLU A 1 235 ? -1.078 11.704 -6.924 1.00 97.88 235 GLU A O 1
ATOM 1853 N N . ARG A 1 236 ? -1.827 12.899 -8.694 1.00 97.62 236 ARG A N 1
ATOM 1854 C CA . ARG A 1 236 ? -3.132 12.264 -8.818 1.00 97.62 236 ARG A CA 1
ATOM 1855 C C . ARG A 1 236 ? -3.227 11.480 -10.113 1.00 97.62 236 ARG A C 1
ATOM 1857 O O . ARG A 1 236 ? -2.812 11.968 -11.164 1.00 97.62 236 ARG A O 1
ATOM 1864 N N . LEU A 1 237 ? -3.817 10.296 -10.028 1.00 96.62 237 LEU A N 1
ATOM 1865 C CA . LEU A 1 237 ? -4.029 9.385 -11.141 1.00 96.62 237 LEU A CA 1
ATOM 1866 C C . LEU A 1 237 ? -5.507 9.004 -11.224 1.00 96.62 237 LEU A C 1
ATOM 1868 O O . LEU A 1 237 ? -6.063 8.460 -10.275 1.00 96.62 237 LEU A O 1
ATOM 1872 N N . GLU A 1 238 ? -6.125 9.238 -12.379 1.00 95.88 238 GLU A N 1
ATOM 1873 C CA . GLU A 1 238 ? -7.439 8.669 -12.693 1.00 95.88 238 GLU A CA 1
ATOM 1874 C C . GLU A 1 238 ? -7.281 7.159 -12.942 1.00 95.88 238 GLU A C 1
ATOM 1876 O O . GLU A 1 238 ? -6.458 6.743 -13.777 1.00 95.88 238 GLU A O 1
ATOM 1881 N N . LEU A 1 239 ? -8.034 6.365 -12.174 1.00 93.44 239 LEU A N 1
ATOM 1882 C CA . LEU A 1 239 ? -8.085 4.904 -12.271 1.00 93.44 239 LEU A CA 1
ATOM 1883 C C . LEU A 1 239 ? -9.112 4.471 -13.311 1.00 93.44 239 LEU A C 1
ATOM 1885 O O . LEU A 1 239 ? -10.306 4.818 -13.137 1.00 93.44 239 LEU A O 1
#

Secondary structure (DSSP, 8-state):
-PPPEEEEEEETTEEEEEETTEEEEES---SS-TT----GGGGTT--EEEE--S-HHHHTTHHHHHHHH--EEEE-HHHHHHHHHTT--GGGEEE--TT-EEEETTEEEEEEE--S-EEEEETTEEEEE--EEEEEE-SS-EEEE--S----THHHHHHHHH--SEEEEE-S-STTSPPSS-HHHHHHHHTT---SEEEEESS-TT-SHHHHHHHHHHHHHTT-SPEE----TT-EEE-

Foldseek 3Di:
DQFWWKKWFAAFFWIWIDTDQAIETFQDQHDPDPQHDDDLLVLLSHAAYEAQAQDCSRCHCVLVNCVNNVHAYEYAPQVLVQSVLVPPDNVSYHHDDAQDWDDDPQKIKHKHQAADWRWDDGPNDITTTGGIWIWIDHPPFIETERPQHAADPCLLVVCVVGVGQEYEFEAAADVPDGRNYHLLSSLVSQLSHPHQEYEYHNHGPPDCRVVSNVVNNCVVNVNPTHHYDYARRRGMDGD

Mean predicted aligned error: 2.98 Å

Nearest PDB structures (foldseek):
  3x2y-assembly1_C  TM=9.035E-01  e=1.090E-20  Thermotoga maritima MSB8
  3x2z-assembly1_C  TM=8.973E-01  e=7.281E-20  Thermotoga maritima MSB8
  7e3v-assembly1_A  TM=8.864E-01  e=7.709E-19  Staphylococcus aureus
  3x2x-assembly1_C  TM=8.791E-01  e=1.222E-18  Thermotoga maritima MSB8
  8gyg-assembly1_B  TM=7.653E-01  e=2.296E-13  Paraglaciecola sp. T6c

Radius of gyration: 16.71 Å; Cα contacts (8 Å, |Δi|>4): 590; chains: 1; bounding box: 39×35×51 Å

Sequence (239 aa):
MPSETELEYYGLSSFSIEHENTRLLVDPWLTEPEWIDVEISDFADVECIFVTHGAYDHLGDTVAVAETSGARVFTEPAVADHLVDEGLPSEQVERVIWGNEFEIDGIDVRILETRHLSYFESANQRLSGMPIGFHFEFSNSSLYYVGDTSLFSDLELFVEQNDPDVVMLPVGGAPGDRAPLPPRDAATAASWFDVERIVPVHYVPGSDEVDEFETELTARTDGDHPSVTELDVNERLEL

Solvent-accessible surface area (backbone atoms only — not comparable to full-atom values): 12454 Å² total; per-residue (Å²): 126,84,73,68,35,38,33,38,31,54,44,42,61,15,32,36,37,40,45,83,93,43,29,38,37,31,14,42,38,48,76,80,50,90,86,44,91,64,58,67,76,81,41,42,75,31,50,34,36,39,33,34,37,45,42,69,69,26,33,47,44,44,67,61,33,30,70,63,31,66,19,36,35,42,22,23,60,45,48,40,52,40,46,41,73,76,62,48,58,68,90,39,47,43,70,48,54,68,78,41,71,52,75,54,98,77,30,39,38,38,31,31,83,23,61,52,78,16,59,38,80,45,99,94,42,78,46,64,44,65,24,30,14,44,33,42,38,48,94,82,35,29,42,33,34,43,39,72,26,43,83,58,75,64,62,39,54,52,44,76,73,63,68,34,51,32,36,40,40,40,24,24,26,60,94,93,55,74,37,60,17,38,20,67,48,29,20,54,56,54,72,57,47,92,37,63,32,35,32,65,28,26,35,56,85,93,57,65,43,62,62,48,18,52,53,42,30,36,72,72,45,79,64,69,66,46,46,76,49,84,72,56,69,74,36,73,45,82,87

pLDDT: mean 96.11, std 5.53, range [43.69, 98.94]